Protein 3N9T (pdb70)

Solvent-accessible surface area: 15841 Å² total; per-residue (Å²): 160,148,78,97,92,54,111,99,13,61,107,30,18,80,73,49,94,119,23,136,83,101,146,97,61,106,78,42,30,52,88,15,85,124,93,46,79,100,58,66,149,80,140,56,69,146,143,87,128,112,77,32,77,133,35,90,81,47,0,30,151,73,35,68,74,181,138,41,81,0,83,99,17,17,33,25,0,101,17,72,18,16,106,80,16,40,77,93,64,184,57,121,64,96,10,10,67,8,2,32,72,33,107,46,62,64,141,66,34,43,96,26,40,86,6,66,69,0,12,90,52,125,30,84,90,5,0,0,8,2,67,0,14,12,51,122,41,139,54,6,83,35,0,21,0,12,3,2,2,3,6,77,82,14,72,0,4,39,82,13,118,133,16,63,149,2,0,1,5,2,72,2,107,6,57,119,89,0,32,2,1,0,61,4,10,28,4,47,34,15,75,13,60,70,100,7,10,0,7,112,42,3,117,94,55,146,75,64,14,86,15,0,3,2,0,3,0,10,0,68,11,128,51,51,64,98,8,18,1,0,1,0,16,36,104,18,110,52,20,152,54,6,3,9,99,0,32,47,61,61,0,62,12,109,17,77,107,32,82,34,107,24,176,81,0,33,78,44,104,10,75,161,100,21,66,1,0,94,28,71,0,19,3,36,84,170

Radius of gyration: 22.76 Å; Cα contacts (8 Å, |Δi|>4): 534; chains: 1; bounding box: 63×41×63 Å

B-factor: mean 23.44, std 10.47, range [8.25, 86.88]

CATH classification: 2.60.130.10

Structure (mmCIF, N/CA/C/O backbone):
data_3N9T
#
_entry.id   3N9T
#
_cell.length_a   107.362
_cell.length_b   38.933
_cell.length_c   82.476
_cell.angle_alpha   90.00
_cell.angle_beta   118.35
_cell.angle_gamma   90.00
#
_symmetry.space_group_name_H-M   'C 1 2 1'
#
loop_
_entity.id
_entity.type
_entity.pdbx_description
1 polymer PnpC
2 non-polymer '1-HEPTADECANOYL-2-TRIDECANOYL-3-GLYCEROL-PHOSPHONYL CHOLINE'
3 non-polymer 'CITRATE ANION'
4 non-polymer 'FE (III) ION'
5 water water
#
loop_
_atom_site.group_PDB
_atom_site.id
_atom_site.type_symbol
_atom_site.label_atom_id
_atom_site.label_alt_id
_atom_site.label_comp_id
_atom_site.label_asym_id
_atom_site.label_entity_id
_atom_site.label_seq_id
_atom_site.pdbx_PDB_ins_code
_atom_site.Cartn_x
_atom_site.Cartn_y
_atom_site.Cartn_z
_atom_site.occupancy
_atom_site.B_iso_or_equiv
_atom_site.auth_seq_id
_atom_site.auth_comp_id
_atom_site.auth_asym_id
_atom_site.auth_atom_id
_atom_site.pdbx_PDB_model_num
ATOM 1 N N . TYR A 1 5 ? -36.587 36.295 45.362 1.00 46.72 5 TYR A N 1
ATOM 2 C CA . TYR A 1 5 ? -37.133 37.137 44.275 1.00 46.24 5 TYR A CA 1
ATOM 3 C C . TYR A 1 5 ? -37.340 38.554 44.681 1.00 45.56 5 TYR A C 1
ATOM 4 O O . TYR A 1 5 ? -38.366 38.873 45.349 1.00 46.56 5 TYR A O 1
ATOM 13 N N . LYS A 1 6 ? -36.399 39.414 44.318 1.00 43.44 6 LYS A N 1
ATOM 14 C CA . LYS A 1 6 ? -35.050 39.072 43.898 1.00 40.29 6 LYS A CA 1
ATOM 15 C C . LYS A 1 6 ? -34.229 38.881 45.217 1.00 37.27 6 LYS A C 1
ATOM 16 O O . LYS A 1 6 ? -33.132 38.340 45.207 1.00 36.24 6 LYS A O 1
ATOM 22 N N . ALA A 1 7 ? -34.811 39.289 46.352 1.00 34.61 7 ALA A N 1
ATOM 23 C CA . ALA A 1 7 ? -34.199 39.105 47.667 1.00 31.35 7 ALA A CA 1
ATOM 24 C C . ALA A 1 7 ? -34.101 37.630 48.040 1.00 30.60 7 ALA A C 1
ATOM 25 O O . ALA A 1 7 ? -33.125 37.210 48.695 1.00 28.07 7 ALA A O 1
ATOM 27 N N . VAL A 1 8 ? -35.137 36.863 47.666 1.00 27.82 8 VAL A N 1
ATOM 28 C CA . VAL A 1 8 ? -35.193 35.491 48.060 1.00 26.21 8 VAL A CA 1
ATOM 29 C C . VAL A 1 8 ? -34.021 34.815 47.348 1.00 24.08 8 VAL A C 1
ATOM 30 O O . VAL A 1 8 ? -33.229 34.106 47.990 1.00 24.25 8 VAL A O 1
ATOM 34 N N . GLU A 1 9 ? -33.908 35.030 46.033 1.00 22.46 9 GLU A N 1
ATOM 35 C CA . GLU A 1 9 ? -32.870 34.344 45.218 1.00 21.19 9 GLU A CA 1
ATOM 36 C C . GLU A 1 9 ? -31.479 34.778 45.632 1.00 21.24 9 GLU A C 1
ATOM 37 O O . GLU A 1 9 ? -30.573 33.942 45.783 1.00 21.76 9 GLU A O 1
ATOM 43 N N . ALA A 1 10 ? -31.316 36.073 45.915 1.00 20.18 10 ALA A N 1
ATOM 44 C CA . ALA A 1 10 ? -30.035 36.575 46.369 1.00 21.16 10 ALA A CA 1
ATOM 45 C C . ALA A 1 10 ? -29.682 35.958 47.708 1.00 21.39 10 ALA A C 1
ATOM 46 O O . ALA A 1 10 ? -28.514 35.768 47.999 1.00 20.93 10 ALA A O 1
ATOM 48 N N . LEU A 1 11 ? -30.678 35.653 48.540 1.00 20.18 11 LEU A N 1
ATOM 49 C CA . LEU A 1 11 ? -30.355 35.173 49.887 1.00 20.76 11 LEU A CA 1
ATOM 50 C C . LEU A 1 11 ? -29.864 33.735 49.789 1.00 17.92 11 LEU A C 1
ATOM 51 O O . LEU A 1 11 ? -28.987 33.299 50.500 1.00 17.04 11 LEU A O 1
ATOM 56 N N . ILE A 1 12 ? -30.418 32.990 48.856 1.00 17.21 12 ILE A N 1
ATOM 57 C CA . ILE A 1 12 ? -29.989 31.589 48.684 1.00 15.45 12 ILE A CA 1
ATOM 58 C C . ILE A 1 12 ? -28.501 31.583 48.208 1.00 15.64 12 ILE A C 1
ATOM 59 O O . ILE A 1 12 ? -27.650 30.816 48.679 1.00 14.26 12 ILE A O 1
ATOM 64 N N . SER A 1 13 ? -28.182 32.426 47.230 1.00 16.34 13 SER A N 1
ATOM 65 C CA . SER A 1 13 ? -26.777 32.475 46.745 1.00 16.03 13 SER A CA 1
ATOM 66 C C . SER A 1 13 ? -25.779 32.961 47.782 1.00 16.27 13 SER A C 1
ATOM 67 O O . SER A 1 13 ? -24.656 32.425 47.878 1.00 14.67 13 SER A O 1
ATOM 70 N N . ASP A 1 14 ? -26.159 33.969 48.576 1.00 17.40 14 ASP A N 1
ATOM 71 C CA . ASP A 1 14 ? -25.294 34.404 49.684 1.00 18.30 14 ASP A CA 1
ATOM 72 C C . ASP A 1 14 ? -25.007 33.286 50.661 1.00 18.29 14 ASP A C 1
ATOM 73 O O . ASP A 1 14 ? -23.849 33.083 51.064 1.00 16.49 14 ASP A O 1
ATOM 78 N N . GLN A 1 15 ? -26.063 32.565 51.097 1.00 17.61 15 GLN A N 1
ATOM 79 C CA . GLN A 1 15 ? -25.865 31.456 52.037 1.00 16.20 15 GLN A CA 1
ATOM 80 C C . GLN A 1 15 ? -24.916 30.381 51.410 1.00 16.46 15 GLN A C 1
ATOM 81 O O . GLN A 1 15 ? -24.049 29.821 52.082 1.00 14.27 15 GLN A O 1
ATOM 87 N N . ALA A 1 16 ? -25.104 30.085 50.126 1.00 15.37 16 ALA A N 1
ATOM 88 C CA . ALA A 1 16 ? -24.294 29.050 49.486 1.00 15.67 16 ALA A CA 1
ATOM 89 C C . ALA A 1 16 ? -22.818 29.490 49.458 1.00 16.33 16 ALA A C 1
ATOM 90 O O . ALA A 1 16 ? -21.928 28.750 49.828 1.00 15.97 16 ALA A O 1
ATOM 92 N N . VAL A 1 17 ? -22.560 30.713 49.029 1.00 15.85 17 VAL A N 1
ATOM 93 C CA . VAL A 1 17 ? -21.194 31.245 49.076 1.00 17.89 17 VAL A CA 1
ATOM 94 C C . VAL A 1 17 ? -20.641 31.308 50.490 1.00 17.28 17 VAL A C 1
ATOM 95 O O . VAL A 1 17 ? -19.490 30.880 50.773 1.00 18.40 17 VAL A O 1
ATOM 99 N N . ASP A 1 18 ? -21.428 31.848 51.412 1.00 17.80 18 ASP A N 1
ATOM 100 C CA . ASP A 1 18 ? -20.981 32.009 52.808 1.00 16.49 18 ASP A CA 1
ATOM 101 C C . ASP A 1 18 ? -20.723 30.681 53.482 1.00 16.12 18 ASP A C 1
ATOM 102 O O . ASP A 1 18 ? -19.895 30.599 54.407 1.00 16.36 18 ASP A O 1
ATOM 107 N N . SER A 1 19 ? -21.408 29.626 53.036 1.00 14.81 19 SER A N 1
ATOM 108 C CA . SER A 1 19 ? -21.180 28.313 53.663 1.00 16.24 19 SER A CA 1
ATOM 109 C C . SER A 1 19 ? -19.697 27.871 53.706 1.00 15.73 19 SER A C 1
ATOM 110 O O . SER A 1 19 ? -19.318 26.999 54.495 1.00 16.20 19 SER A O 1
ATOM 113 N N . PHE A 1 20 ? -18.875 28.422 52.811 1.00 16.58 20 PHE A N 1
ATOM 114 C CA . PHE A 1 20 ? -17.461 28.032 52.697 1.00 16.68 20 PHE A CA 1
ATOM 115 C C . PHE A 1 20 ? -16.496 28.865 53.549 1.00 18.17 20 PHE A C 1
ATOM 116 O O . PHE A 1 20 ? -15.319 28.538 53.573 1.00 16.16 20 PHE A O 1
ATOM 124 N N . GLU A 1 21 ? -17.018 29.905 54.228 1.00 19.97 21 GLU A N 1
ATOM 125 C CA . GLU A 1 21 ? -16.231 30.796 55.120 1.00 23.67 21 GLU A CA 1
ATOM 126 C C . GLU A 1 21 ? -15.333 30.122 56.125 1.00 24.21 21 GLU A C 1
ATOM 127 O O . GLU A 1 21 ? -14.291 30.636 56.477 1.00 24.75 21 GLU A O 1
ATOM 133 N N . THR A 1 22 ? -15.805 28.994 56.588 1.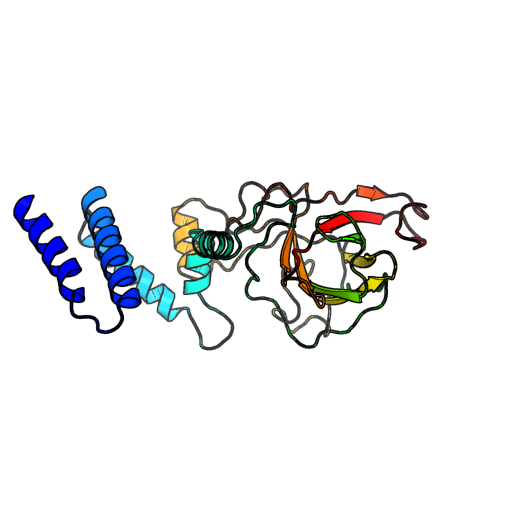00 23.71 22 THR A N 1
ATOM 134 C CA . THR A 1 22 ? -15.192 28.146 57.547 1.00 25.99 22 THR A CA 1
ATOM 135 C C . THR A 1 22 ? -14.040 27.234 57.021 1.00 25.04 22 THR A C 1
ATOM 136 O O . THR A 1 22 ? -13.426 26.548 57.861 1.00 24.06 22 THR A O 1
ATOM 140 N N . SER A 1 23 ? -13.790 27.135 55.693 1.00 21.55 23 SER A N 1
ATOM 141 C CA . SER A 1 23 ? -12.762 26.189 55.172 1.00 20.78 23 SER A CA 1
ATOM 142 C C . SER A 1 23 ? -11.409 26.557 55.794 1.00 19.61 23 SER A C 1
ATOM 143 O O . SER A 1 23 ? -11.043 27.722 55.798 1.00 20.76 23 SER A O 1
ATOM 146 N N . PRO A 1 24 ? -10.739 25.583 56.393 1.00 20.34 24 PRO A N 1
ATOM 147 C CA . PRO A 1 24 ? -9.397 25.754 56.996 1.00 21.47 24 PRO A CA 1
ATOM 148 C C . PRO A 1 24 ? -8.393 26.254 55.916 1.00 20.98 24 PRO A C 1
ATOM 149 O O . PRO A 1 24 ? -7.601 27.167 56.175 1.00 21.17 24 PRO A O 1
ATOM 153 N N . ASN A 1 25 ? -8.487 25.716 54.690 1.00 19.82 25 ASN A N 1
ATOM 154 C CA . ASN A 1 25 ? -7.561 26.106 53.585 1.00 18.66 25 ASN A CA 1
ATOM 155 C C . ASN A 1 25 ? -8.127 27.291 52.803 1.00 18.81 25 ASN A C 1
ATOM 156 O O . ASN A 1 25 ? -9.141 27.135 52.093 1.00 20.23 25 ASN A O 1
ATOM 161 N N . PRO A 1 26 ? -7.488 28.466 52.900 1.00 17.92 26 PRO A N 1
ATOM 162 C CA . PRO A 1 26 ? -8.073 29.676 52.304 1.00 16.64 26 PRO A CA 1
ATOM 163 C C . PRO A 1 26 ? -8.058 29.670 50.791 1.00 15.89 26 PRO A C 1
ATOM 164 O O . PRO A 1 26 ? -8.842 30.371 50.206 1.00 16.40 26 PRO A O 1
ATOM 168 N N . ARG A 1 27 ? -7.174 28.900 50.173 1.00 15.83 27 ARG A N 1
ATOM 169 C CA . ARG A 1 27 ? -7.211 28.722 48.725 1.00 15.79 27 ARG A CA 1
ATOM 170 C C . ARG A 1 27 ? -8.482 27.955 48.282 1.00 15.33 27 ARG A C 1
ATOM 171 O O . ARG A 1 27 ? -9.138 28.320 47.349 1.00 15.15 27 ARG A O 1
ATOM 179 N N . PHE A 1 28 ? -8.791 26.882 48.992 1.00 16.46 28 PHE A N 1
ATOM 180 C CA . PHE A 1 28 ? -10.004 26.126 48.740 1.00 16.73 28 PHE A CA 1
ATOM 181 C C . PHE A 1 28 ? -11.235 27.001 48.966 1.00 16.22 28 PHE A C 1
ATOM 182 O O . PHE A 1 28 ? -12.180 27.009 48.160 1.00 15.62 28 PHE A O 1
ATOM 190 N N . LYS A 1 29 ? -11.248 27.730 50.082 1.00 15.12 29 LYS A N 1
ATOM 191 C CA . LYS A 1 29 ? -12.271 28.768 50.270 1.00 16.55 29 LYS A CA 1
ATOM 192 C C . LYS A 1 29 ? -12.411 29.705 49.068 1.00 14.79 29 LYS A C 1
ATOM 193 O O . LYS A 1 29 ? -13.523 29.929 48.546 1.00 13.50 29 LYS A O 1
ATOM 199 N N . GLN A 1 30 ? -11.304 30.361 48.701 1.00 14.39 30 GLN A N 1
ATOM 200 C CA . GLN A 1 30 ? -11.264 31.221 47.509 1.00 13.18 30 GLN A CA 1
ATOM 201 C C . GLN A 1 30 ? -11.884 30.544 46.272 1.00 11.76 30 GLN A C 1
ATOM 202 O O . GLN A 1 30 ? -12.734 31.119 45.581 1.00 12.28 30 GLN A O 1
ATOM 208 N N . ILE A 1 31 ? -11.416 29.336 45.971 1.00 12.66 31 ILE A N 1
ATOM 209 C CA . ILE A 1 31 ? -11.890 28.679 44.747 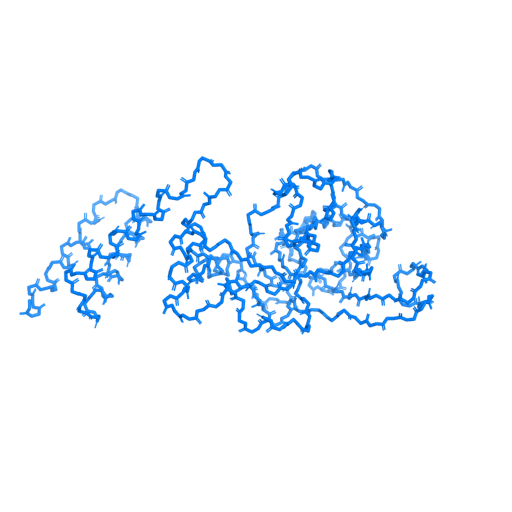1.00 12.41 31 ILE A CA 1
ATOM 210 C C . ILE A 1 31 ? -13.410 28.391 44.845 1.00 13.93 31 ILE A C 1
ATOM 211 O O . ILE A 1 31 ? -14.163 28.676 43.912 1.00 13.76 31 ILE A O 1
ATOM 216 N N . MET A 1 32 ? -13.847 27.804 45.968 1.00 12.55 32 MET A N 1
ATOM 217 C CA . MET A 1 32 ? -15.266 27.415 46.075 1.00 12.76 32 MET A CA 1
ATOM 218 C C . MET A 1 32 ? -16.194 28.647 46.121 1.00 13.24 32 MET A C 1
ATOM 219 O O . MET A 1 32 ? -17.277 28.618 45.555 1.00 12.36 32 MET A O 1
ATOM 224 N N . GLN A 1 33 ? -15.799 29.728 46.794 1.00 12.37 33 GLN A N 1
ATOM 225 C CA . GLN A 1 33 ? -16.664 30.913 46.763 1.00 12.65 33 GLN A CA 1
ATOM 226 C C . GLN A 1 33 ? -16.801 31.511 45.388 1.00 13.25 33 GLN A C 1
ATOM 227 O O . GLN A 1 33 ? -17.897 31.946 44.986 1.00 14.56 33 GLN A O 1
ATOM 233 N N . SER A 1 34 ? -15.700 31.563 44.651 1.00 12.24 34 SER A N 1
ATOM 234 C CA . SER A 1 34 ? -15.746 31.988 43.279 1.00 11.93 34 SER A CA 1
ATOM 235 C C . SER A 1 34 ? -16.579 31.067 42.393 1.00 11.25 34 SER A C 1
ATOM 236 O O . SER A 1 34 ? -17.416 31.519 41.583 1.00 9.80 34 SER A O 1
ATOM 239 N N . LEU A 1 35 ? -16.387 29.760 42.566 1.00 11.41 35 LEU A N 1
ATOM 240 C CA . LEU A 1 35 ? -17.090 28.841 41.680 1.00 12.00 35 LEU A CA 1
ATOM 241 C C . LEU A 1 35 ? -18.633 28.945 41.952 1.00 13.06 35 LEU A C 1
ATOM 242 O O . LEU A 1 35 ? -19.471 28.977 41.018 1.00 11.93 35 LEU A O 1
ATOM 247 N N . VAL A 1 36 ? -18.993 28.990 43.243 1.00 11.97 36 VAL A N 1
ATOM 248 C CA . VAL A 1 36 ? -20.418 29.076 43.597 1.00 13.44 36 VAL A CA 1
ATOM 249 C C . VAL A 1 36 ? -21.082 30.380 43.077 1.00 12.27 36 VAL A C 1
ATOM 250 O O . VAL A 1 36 ? -22.190 30.355 42.536 1.00 13.43 36 VAL A O 1
ATOM 254 N N . ARG A 1 37 ? -20.404 31.514 43.257 1.00 12.64 37 ARG A N 1
ATOM 255 C CA . ARG A 1 37 ? -20.924 32.790 42.799 1.00 11.75 37 ARG A CA 1
ATOM 256 C C . ARG A 1 37 ? -21.111 32.711 41.264 1.00 11.66 37 ARG A C 1
ATOM 257 O O . ARG A 1 37 ? -22.150 33.099 40.749 1.00 10.77 37 ARG A O 1
ATOM 265 N N . HIS A 1 38 ? -20.127 32.162 40.536 1.00 11.62 38 HIS A N 1
ATOM 266 C CA . HIS A 1 38 ? -20.224 32.110 39.047 1.00 10.78 38 HIS A CA 1
ATOM 267 C C . HIS A 1 38 ? -21.333 31.163 38.623 1.00 11.18 38 HIS A C 1
ATOM 268 O O . HIS A 1 38 ? -22.099 31.460 37.678 1.00 11.27 38 HIS A O 1
ATOM 275 N N . LEU A 1 39 ? -21.433 30.055 39.324 1.00 10.16 39 LEU A N 1
ATOM 276 C CA . LEU A 1 39 ? -22.438 29.063 38.986 1.00 11.61 39 LEU A CA 1
ATOM 277 C C . LEU A 1 39 ? -23.850 29.645 39.182 1.00 11.66 39 LEU A C 1
ATOM 278 O O . LEU A 1 39 ? -24.727 29.517 38.309 1.00 11.38 39 LEU A O 1
ATOM 283 N N . HIS A 1 40 ? -24.052 30.306 40.332 1.00 11.39 40 HIS A N 1
ATOM 284 C CA . HIS A 1 40 ? -25.324 30.917 40.645 1.00 12.31 40 HIS A CA 1
ATOM 285 C C . HIS A 1 40 ? -25.611 32.126 39.731 1.00 12.35 40 HIS A C 1
ATOM 286 O O . HIS A 1 40 ? -26.749 32.290 39.340 1.00 11.42 40 HIS A O 1
ATOM 293 N N . ASP A 1 41 ? -24.589 32.914 39.374 1.00 13.53 41 ASP A N 1
ATOM 294 C CA . ASP A 1 41 ? -24.810 34.010 38.416 1.00 15.51 41 ASP A CA 1
ATOM 295 C C . ASP A 1 41 ? -25.215 33.483 37.026 1.00 14.20 41 ASP A C 1
ATOM 296 O O . ASP A 1 41 ? -26.042 34.065 36.334 1.00 12.66 41 ASP A O 1
ATOM 301 N N . PHE A 1 42 ? -24.582 32.412 36.598 1.00 12.43 42 PHE A N 1
ATOM 302 C CA . PHE A 1 42 ? -25.018 31.743 35.383 1.00 11.91 42 PHE A CA 1
ATOM 303 C C . PHE A 1 42 ? -26.501 31.295 35.411 1.00 12.34 42 PHE A C 1
ATOM 304 O O . PHE A 1 42 ? -27.314 31.584 34.469 1.00 12.07 42 PHE A O 1
ATOM 312 N N . VAL A 1 43 ? -26.851 30.550 36.442 1.00 11.23 43 VAL A N 1
ATOM 313 C CA . VAL A 1 43 ? -28.232 30.044 36.562 1.00 12.97 43 VAL A CA 1
ATOM 314 C C . VAL A 1 43 ? -29.239 31.246 36.575 1.00 12.15 43 VAL A C 1
ATOM 315 O O . VAL A 1 43 ? -30.274 31.212 35.935 1.00 11.69 43 VAL A O 1
ATOM 319 N N . SER A 1 44 ? -28.908 32.278 37.311 1.00 13.60 44 SER A N 1
ATOM 320 C CA . SER A 1 44 ? -29.745 33.490 37.400 1.00 15.99 44 SER A CA 1
ATOM 321 C C . SER A 1 44 ? -29.837 34.238 36.073 1.00 17.28 44 SER A C 1
ATOM 322 O O . SER A 1 44 ? -30.921 34.707 35.720 1.00 16.50 44 SER A O 1
ATOM 325 N N . GLU A 1 45 ? -28.678 34.420 35.400 1.00 16.37 45 GLU A N 1
ATOM 326 C CA . GLU A 1 45 ? -28.609 35.109 34.105 1.00 16.42 45 GLU A CA 1
ATOM 327 C C . GLU A 1 45 ? -29.558 34.504 33.084 1.00 16.93 45 GLU A C 1
ATOM 328 O O . GLU A 1 45 ? -30.329 35.209 32.411 1.00 17.67 45 GLU A O 1
ATOM 334 N N . VAL A 1 46 ? -29.473 33.197 32.919 1.00 16.10 46 VAL A N 1
ATOM 335 C CA . VAL A 1 46 ? -30.254 32.538 31.895 1.00 15.98 46 VAL A CA 1
ATOM 336 C C . VAL A 1 46 ? -31.674 32.110 32.377 1.00 15.93 46 VAL A C 1
ATOM 337 O O . VAL A 1 46 ? -32.494 31.670 31.552 1.00 14.46 46 VAL A O 1
ATOM 341 N N . GLU A 1 47 ? -31.893 32.156 33.702 1.00 14.96 47 GLU A N 1
ATOM 342 C CA . GLU A 1 47 ? -33.161 31.717 34.343 1.00 14.44 47 GLU A CA 1
ATOM 343 C C . GLU A 1 47 ? -33.418 30.288 33.990 1.00 14.74 47 GLU A C 1
ATOM 344 O O . GLU A 1 47 ? -34.424 29.934 33.376 1.00 13.16 47 GLU A O 1
ATOM 350 N N . LEU A 1 48 ? -32.427 29.446 34.304 1.00 13.44 48 LEU A N 1
ATOM 351 C CA . LEU A 1 48 ? -32.481 28.030 33.994 1.00 13.37 48 LEU A CA 1
ATOM 352 C C . LEU A 1 48 ? -33.802 27.381 34.464 1.00 14.70 48 LEU A C 1
ATOM 353 O O . LEU A 1 48 ? -34.233 27.600 35.623 1.00 15.95 48 LEU A O 1
ATOM 358 N N . THR A 1 49 ? -34.458 26.600 33.585 1.00 14.87 49 THR A N 1
ATOM 359 C CA . THR A 1 49 ? -35.663 25.918 33.983 1.00 14.27 49 THR A CA 1
ATOM 360 C C . THR A 1 49 ? -35.329 24.637 34.735 1.00 14.25 49 THR A C 1
ATOM 361 O O . THR A 1 49 ? -34.197 24.135 34.699 1.00 12.82 49 THR A O 1
ATOM 365 N N . GLU A 1 50 ? -36.323 24.063 35.398 1.00 14.47 50 GLU A N 1
ATOM 366 C CA . GLU A 1 50 ? -36.105 22.799 36.089 1.00 16.42 50 GLU A CA 1
ATOM 367 C C . GLU A 1 50 ? -35.766 21.699 35.079 1.00 15.45 50 GLU A C 1
ATOM 368 O O . GLU A 1 50 ? -34.933 20.847 35.338 1.00 14.44 50 GLU A O 1
ATOM 374 N N . GLN A 1 51 ? -36.386 21.739 33.906 1.00 15.33 51 GLN A N 1
ATOM 375 C CA . GLN A 1 51 ? -36.131 20.670 32.887 1.00 16.47 51 GLN A CA 1
ATOM 376 C C . GLN A 1 51 ? -34.700 20.818 32.345 1.00 15.23 51 GLN A C 1
ATOM 377 O O . GLN A 1 51 ? -33.997 19.818 32.057 1.00 13.62 51 GLN A O 1
ATOM 383 N N . GLU A 1 52 ? -34.267 22.063 32.117 1.00 13.57 52 GLU A N 1
ATOM 384 C CA . GLU A 1 52 ? -32.868 22.291 31.717 1.00 13.06 52 GLU A CA 1
ATOM 385 C C . GLU A 1 52 ? -31.851 21.828 32.797 1.00 13.50 52 GLU A C 1
ATOM 386 O O . GLU A 1 52 ? -30.762 21.320 32.475 1.00 14.85 52 GLU A O 1
ATOM 392 N N . TRP A 1 53 ? -32.181 22.092 34.068 1.00 14.57 53 TRP A N 1
ATOM 393 C CA . TRP A 1 53 ? -31.364 21.642 35.189 1.00 14.10 53 TRP A CA 1
ATOM 394 C C . TRP A 1 53 ? -31.265 20.106 35.147 1.00 14.66 53 TRP A C 1
ATOM 395 O O . TRP A 1 53 ? -30.138 19.555 35.247 1.00 14.99 53 TRP A O 1
ATOM 406 N N . PHE A 1 54 ? -32.386 19.427 34.934 1.00 15.13 54 PHE A N 1
ATOM 407 C CA . PHE A 1 54 ? -32.381 17.961 34.871 1.00 18.12 54 PHE A CA 1
ATOM 408 C C . PHE A 1 54 ? -31.474 17.538 33.716 1.00 16.36 54 PHE A C 1
ATOM 409 O O . PHE A 1 54 ? -30.759 16.565 33.838 1.00 16.12 54 PHE A O 1
ATOM 417 N N . GLU A 1 55 ? -31.548 18.240 32.579 1.00 16.23 55 GLU A N 1
ATOM 418 C CA . GLU A 1 55 ? -30.631 17.928 31.438 1.00 16.73 55 GLU A CA 1
ATOM 419 C C . GLU A 1 55 ? -29.145 18.055 31.841 1.00 16.06 55 GLU A C 1
ATOM 420 O O . GLU A 1 55 ? -28.372 17.151 31.623 1.00 17.69 55 GLU A O 1
ATOM 426 N N . GLY A 1 56 ? -28.778 19.167 32.503 1.00 15.63 56 GLY A N 1
ATOM 427 C CA . GLY A 1 56 ? -27.408 19.371 33.005 1.00 13.95 56 GLY A CA 1
ATOM 428 C C . GLY A 1 56 ? -27.032 18.243 33.919 1.00 14.37 56 GLY A C 1
ATOM 429 O O . GLY A 1 56 ? -25.929 17.723 33.835 1.00 14.32 56 GLY A O 1
ATOM 430 N N . ILE A 1 57 ? -27.946 17.854 34.820 1.00 15.17 57 ILE A N 1
ATOM 431 C CA . ILE A 1 57 ? -27.673 16.709 35.727 1.00 15.21 57 ILE A CA 1
ATOM 432 C C . ILE A 1 57 ? -27.461 15.403 34.919 1.00 14.98 57 ILE A C 1
ATOM 433 O O . ILE A 1 57 ? -26.490 14.682 35.140 1.00 15.90 57 ILE A O 1
ATOM 438 N N . ARG A 1 58 ? -28.354 15.110 33.983 1.00 15.38 58 ARG A N 1
ATOM 439 C CA . ARG A 1 58 ? -28.205 13.838 33.190 1.00 16.54 58 ARG A CA 1
ATOM 440 C C . ARG A 1 58 ? -26.860 13.899 32.398 1.00 15.92 58 ARG A C 1
ATOM 441 O O . ARG A 1 58 ? -26.103 12.913 32.321 1.00 16.95 58 ARG A O 1
ATOM 449 N N . PHE A 1 59 ? -26.590 15.052 31.765 1.00 15.77 59 PHE A N 1
ATOM 450 C CA . PHE A 1 59 ? -25.347 15.222 31.017 1.00 14.70 59 PHE A CA 1
ATOM 451 C C . PHE A 1 59 ? -24.058 15.025 31.826 1.00 14.58 59 PHE A C 1
ATOM 452 O O . PHE A 1 59 ? -23.131 14.332 31.373 1.00 16.45 59 PHE A O 1
ATOM 460 N N . LEU A 1 60 ? -23.954 15.684 32.984 1.00 15.34 60 LEU A N 1
ATOM 461 C CA . LEU A 1 60 ? -22.784 15.540 33.866 1.00 14.99 60 LEU A CA 1
ATOM 462 C C . LEU A 1 60 ? -22.618 14.128 34.311 1.00 15.53 60 LEU A C 1
ATOM 463 O O . LEU A 1 60 ? -21.489 13.642 34.490 1.00 15.97 60 LEU A O 1
ATOM 468 N N . THR A 1 61 ? -23.756 13.490 34.587 1.00 16.89 61 THR A N 1
ATOM 469 C CA . THR A 1 61 ? -23.712 12.148 35.128 1.00 18.63 61 THR A CA 1
ATOM 470 C C . THR A 1 61 ? -23.107 11.235 34.026 1.00 18.74 61 THR A C 1
ATOM 471 O O . THR A 1 61 ? -22.148 10.470 34.268 1.00 20.28 61 THR A O 1
ATOM 475 N N . ALA A 1 62 ? -23.704 11.317 32.845 1.00 19.73 62 ALA A N 1
ATOM 476 C CA . ALA A 1 62 ? -23.307 10.558 31.672 1.00 18.21 62 ALA A CA 1
ATOM 477 C C . ALA A 1 62 ? -21.858 10.859 31.350 1.00 18.75 62 ALA A C 1
ATOM 478 O O . ALA A 1 62 ? -21.145 9.954 31.069 1.00 20.35 62 ALA A O 1
ATOM 480 N N . THR A 1 63 ? -21.382 12.097 31.502 1.00 17.56 63 THR A N 1
ATOM 481 C CA . THR A 1 63 ? -19.977 12.410 31.238 1.00 18.09 63 THR A CA 1
ATOM 482 C C . THR A 1 63 ? -19.049 11.676 32.227 1.00 19.40 63 THR A C 1
ATOM 483 O O . THR A 1 63 ? -18.067 11.027 31.831 1.00 19.35 63 THR A O 1
ATOM 487 N N . GLY A 1 64 ? -19.379 11.753 33.504 1.00 19.68 64 GLY A N 1
ATOM 488 C CA . GLY A 1 64 ? -18.596 11.001 34.493 1.00 22.05 64 GLY A CA 1
ATOM 489 C C . GLY A 1 64 ? -18.630 9.494 34.216 1.00 23.51 64 GLY A C 1
ATOM 490 O O . GLY A 1 64 ? -17.582 8.824 34.300 1.00 23.71 64 GLY A O 1
ATOM 491 N N . GLN A 1 65 ? -19.804 8.972 33.846 1.00 23.93 65 GLN A N 1
ATOM 492 C CA . GLN A 1 65 ? -19.955 7.530 33.607 1.00 26.43 65 GLN A CA 1
ATOM 493 C C . GLN A 1 65 ? -19.195 7.032 32.389 1.00 27.70 65 GLN A C 1
ATOM 494 O O . GLN A 1 65 ? -18.870 5.836 32.340 1.00 26.67 65 GLN A O 1
ATOM 500 N N . LYS A 1 66 ? -18.937 7.935 31.422 1.00 27.81 66 LYS A N 1
ATOM 501 C CA . LYS A 1 66 ? -18.150 7.634 30.191 1.00 28.22 66 LYS A CA 1
ATOM 502 C C . LYS A 1 66 ? -16.651 7.546 30.459 1.00 29.46 66 LYS A C 1
ATOM 503 O O . LYS A 1 66 ? -15.856 7.114 29.588 1.00 29.81 66 LYS A O 1
ATOM 509 N N . CYS A 1 67 ? -16.237 7.998 31.633 1.00 29.36 67 CYS A N 1
ATOM 510 C CA . CYS A 1 67 ? -14.843 7.911 31.992 1.00 29.90 67 CYS A CA 1
ATOM 511 C C . CYS A 1 67 ? -14.585 6.457 32.459 1.00 32.67 67 CYS A C 1
ATOM 512 O O . CYS A 1 67 ? -15.292 5.952 33.316 1.00 30.98 67 CYS A O 1
ATOM 515 N N . ASP A 1 68 ? -13.627 5.775 31.840 1.00 35.75 68 ASP A N 1
ATOM 516 C CA . ASP A 1 68 ? -13.366 4.372 32.191 1.00 39.36 68 ASP A CA 1
ATOM 517 C C . ASP A 1 68 ? -12.080 4.369 33.017 1.00 41.11 68 ASP A C 1
ATOM 518 O O . ASP A 1 68 ? -11.475 5.419 33.229 1.00 41.69 68 ASP A O 1
ATOM 523 N N . GLY A 1 69 ? -11.616 3.234 33.517 1.00 43.04 69 GLY A N 1
ATOM 524 C CA . GLY A 1 69 ? -10.339 3.376 34.269 1.00 44.85 69 GLY A CA 1
ATOM 525 C C . GLY A 1 69 ? -9.162 3.832 33.377 1.00 44.89 69 GLY A C 1
ATOM 526 O O . GLY A 1 69 ? -8.088 4.209 33.876 1.00 44.85 69 GLY A O 1
ATOM 527 N N . LYS A 1 70 ? -9.371 3.820 32.051 1.00 44.12 70 LYS A N 1
ATOM 528 C CA . LYS A 1 70 ? -8.275 3.427 31.171 1.00 43.30 70 LYS A CA 1
ATOM 529 C C . LYS A 1 70 ? -7.842 4.370 30.048 1.00 42.13 70 LYS A C 1
ATOM 530 O O . LYS A 1 70 ? -6.762 4.958 30.100 1.00 42.42 70 LYS A O 1
ATOM 536 N N . VAL A 1 71 ? -8.682 4.497 29.034 1.00 40.49 71 VAL A N 1
ATOM 537 C CA . VAL A 1 71 ? -8.299 5.104 27.771 1.00 38.54 71 VAL A CA 1
ATOM 538 C C . VAL A 1 71 ? -9.187 6.311 27.438 1.00 36.66 71 VAL A C 1
ATOM 539 O O . VAL A 1 71 ? -8.965 6.981 26.438 1.00 36.20 71 VAL A O 1
ATOM 543 N N . ARG A 1 72 ? -10.195 6.568 28.273 1.00 33.42 72 ARG A N 1
ATOM 544 C CA . ARG A 1 72 ? -11.195 7.585 27.946 1.00 30.63 72 ARG A CA 1
ATOM 545 C C . ARG A 1 72 ? -11.488 8.480 29.158 1.00 28.03 72 ARG A C 1
ATOM 546 O O . ARG A 1 72 ? -11.977 8.013 30.212 1.00 25.45 72 ARG A O 1
ATOM 554 N N . GLN A 1 73 ? -11.223 9.769 28.987 1.00 24.25 73 GLN A N 1
ATOM 555 C CA . GLN A 1 73 ? -11.543 10.693 30.049 1.00 22.47 73 GLN A CA 1
ATOM 556 C C . GLN A 1 73 ? -12.489 11.732 29.436 1.00 20.32 73 GLN A C 1
ATOM 557 O O . GLN A 1 73 ? -12.043 12.708 28.829 1.00 18.81 73 GLN A O 1
ATOM 563 N N . GLU A 1 74 ? -13.790 11.523 29.605 1.00 17.95 74 GLU A N 1
ATOM 564 C CA . GLU A 1 74 ? -14.783 12.375 28.943 1.00 17.70 74 GLU A CA 1
ATOM 565 C C . GLU A 1 74 ? -14.809 13.752 29.627 1.00 16.82 74 GLU A C 1
ATOM 566 O O . GLU A 1 74 ? -15.148 14.759 28.990 1.00 15.27 74 GLU A O 1
ATOM 572 N N . PHE A 1 75 ? -14.530 13.797 30.936 1.00 16.33 75 PHE A N 1
ATOM 573 C CA . PHE A 1 75 ? -14.480 15.137 31.599 1.00 16.80 75 PHE A CA 1
ATOM 574 C C . PHE A 1 75 ? -13.355 16.014 31.032 1.00 14.64 75 PHE A C 1
ATOM 575 O O . PHE A 1 75 ? -13.532 17.228 30.886 1.00 13.59 75 PHE A O 1
ATOM 583 N N . ILE A 1 76 ? -12.182 15.413 30.778 1.00 14.13 76 ILE A N 1
ATOM 584 C CA . ILE A 1 76 ? -11.081 16.149 30.156 1.00 13.16 76 ILE A CA 1
ATOM 585 C C . ILE A 1 76 ? -11.511 16.587 28.757 1.00 14.34 76 ILE A C 1
ATOM 586 O O . ILE A 1 76 ? -11.321 17.737 28.364 1.00 13.02 76 ILE A O 1
ATOM 591 N N . LEU A 1 77 ? -12.115 15.675 28.007 1.00 14.02 77 LEU A N 1
ATOM 592 C CA . LEU A 1 77 ? -12.605 16.044 26.684 1.00 16.20 77 LEU A CA 1
ATOM 593 C C . LEU A 1 77 ? -13.612 17.174 26.753 1.00 14.72 77 LEU A C 1
ATOM 594 O O . LEU A 1 77 ? -13.613 18.035 25.886 1.00 15.97 77 LEU A O 1
ATOM 599 N N . LEU A 1 78 ? -14.489 17.178 27.769 1.00 13.62 78 LEU A N 1
ATOM 600 C CA . LEU A 1 78 ? -15.435 18.312 27.955 1.00 10.61 78 LEU A CA 1
ATOM 601 C C . LEU A 1 78 ? -14.707 19.602 28.277 1.00 10.79 78 LEU A C 1
ATOM 602 O O . LEU A 1 78 ? -15.012 20.663 27.668 1.00 10.91 78 LEU A O 1
ATOM 607 N N . SER A 1 79 ? -13.745 19.515 29.214 1.00 10.35 79 SER A N 1
ATOM 608 C CA . SER A 1 79 ? -12.832 20.673 29.525 1.00 11.45 79 SER A CA 1
ATOM 609 C C . SER A 1 79 ? -12.159 21.183 28.256 1.00 12.88 79 SER A C 1
ATOM 610 O O . SER A 1 79 ? -12.135 22.411 27.995 1.00 12.75 79 SER A O 1
ATOM 613 N N . ASP A 1 80 ? -11.712 20.244 27.404 1.00 12.68 80 ASP A N 1
ATOM 614 C CA . ASP A 1 80 ? -10.989 20.656 26.167 1.00 13.37 80 ASP A CA 1
ATOM 615 C C . ASP A 1 80 ? -11.921 21.383 25.218 1.00 12.02 80 ASP A C 1
ATOM 616 O O . ASP A 1 80 ? -11.574 22.442 24.741 1.00 12.42 80 ASP A O 1
ATOM 621 N N . THR A 1 81 ? -13.101 20.783 24.940 1.00 12.36 81 THR A N 1
ATOM 622 C CA . THR A 1 81 ? -14.066 21.317 23.974 1.00 12.73 81 THR A CA 1
ATOM 623 C C . THR A 1 81 ? -14.797 22.576 24.452 1.00 12.75 81 THR A C 1
ATOM 624 O O . THR A 1 81 ? -15.388 23.289 23.646 1.00 12.86 81 THR A O 1
ATOM 628 N N . LEU A 1 82 ? -14.712 22.876 25.732 1.00 12.86 82 LEU A N 1
ATOM 629 C CA . LEU A 1 82 ? -15.286 24.127 26.237 1.00 12.60 82 LEU A CA 1
ATOM 630 C C . LEU A 1 82 ? -14.193 25.153 26.447 1.00 11.96 82 LEU A C 1
ATOM 631 O O . LEU A 1 82 ? -14.458 26.272 26.942 1.00 12.98 82 LEU A O 1
ATOM 636 N N . GLY A 1 83 ? -12.964 24.796 26.064 1.00 12.67 83 GLY A N 1
ATOM 637 C CA . GLY A 1 83 ? -11.818 25.763 26.063 1.00 12.05 83 GLY A CA 1
ATOM 638 C C . GLY A 1 83 ? -11.152 25.981 27.425 1.00 12.09 83 GLY A C 1
ATOM 639 O O . GLY A 1 83 ? -10.235 26.820 27.578 1.00 11.48 83 GLY A O 1
ATOM 640 N N . VAL A 1 84 ? -11.592 25.205 28.399 1.00 11.81 84 VAL A N 1
ATOM 641 C CA . VAL A 1 84 ? -11.065 25.346 29.738 1.00 12.88 84 VAL A CA 1
ATOM 642 C C . VAL A 1 84 ? -9.609 24.831 29.806 1.00 11.23 84 VAL A C 1
ATOM 643 O O . VAL A 1 84 ? -8.779 25.466 30.421 1.00 13.20 84 VAL A O 1
ATOM 647 N N . SER A 1 85 ? -9.290 23.764 29.105 1.00 11.44 85 SER A N 1
ATOM 648 C CA . SER A 1 85 ? -7.941 23.209 29.227 1.00 12.63 85 SER A CA 1
ATOM 649 C C . SER A 1 85 ? -6.926 24.204 28.661 1.00 12.19 85 SER A C 1
ATOM 650 O O . SER A 1 85 ? -5.872 24.398 29.241 1.00 11.00 85 SER A O 1
ATOM 653 N N . MET A 1 86 ? -7.226 24.786 27.501 1.00 12.35 86 MET A N 1
ATOM 654 C CA . MET A 1 86 ? -6.296 25.773 26.886 1.00 12.68 86 MET A CA 1
ATOM 655 C C . MET A 1 86 ? -6.177 27.063 27.711 1.00 13.32 86 MET A C 1
ATOM 656 O O . MET A 1 86 ? -5.073 27.655 27.831 1.00 12.41 86 MET A O 1
ATOM 661 N N . LEU A 1 87 ? -7.312 27.488 28.304 1.00 13.26 87 LEU A N 1
ATOM 662 C CA . LEU A 1 87 ? -7.297 28.653 29.211 1.00 13.11 87 LEU A CA 1
ATOM 663 C C . LEU A 1 87 ? -6.373 28.386 30.390 1.00 13.95 87 LEU A C 1
ATOM 664 O O . LEU A 1 87 ? -5.509 29.231 30.722 1.00 14.39 87 LEU A O 1
ATOM 669 N N . VAL A 1 88 ? -6.509 27.200 31.003 1.00 13.41 88 VAL A N 1
ATOM 670 C CA . VAL A 1 88 ? -5.686 26.836 32.163 1.00 13.74 88 VAL A CA 1
ATOM 671 C C . VAL A 1 88 ? -4.178 26.807 31.768 1.00 15.00 88 VAL A C 1
ATOM 672 O O . VAL A 1 88 ? -3.282 27.311 32.501 1.00 13.17 88 VAL A O 1
ATOM 676 N N . ASP A 1 89 ? -3.905 26.227 30.598 1.00 13.72 89 ASP A N 1
ATOM 677 C CA . ASP A 1 89 ? -2.514 26.115 30.161 1.00 14.44 89 ASP A CA 1
ATOM 678 C C . ASP A 1 89 ? -1.938 27.550 29.987 1.00 13.29 89 ASP A C 1
ATOM 679 O O . ASP A 1 89 ? -0.811 27.836 30.395 1.00 13.87 89 ASP A O 1
ATOM 684 N N . ALA A 1 90 ? -2.723 28.468 29.407 1.00 12.11 90 ALA A N 1
ATOM 685 C CA . ALA A 1 90 ? -2.179 29.844 29.177 1.00 13.38 90 ALA A CA 1
ATOM 686 C C . ALA A 1 90 ? -1.901 30.545 30.485 1.00 14.91 90 ALA A C 1
ATOM 687 O O . ALA A 1 90 ? -0.827 31.161 30.677 1.00 16.57 90 ALA A O 1
ATOM 689 N N . ILE A 1 91 ? -2.847 30.410 31.420 1.00 14.62 91 ILE A N 1
ATOM 690 C CA . ILE A 1 91 ? -2.737 31.095 32.729 1.00 14.54 91 ILE A CA 1
ATOM 691 C C . ILE A 1 91 ? -1.495 30.681 33.475 1.00 15.38 91 ILE A C 1
ATOM 692 O O . ILE A 1 91 ? -0.883 31.492 34.146 1.00 15.60 91 ILE A O 1
ATOM 697 N N . ASN A 1 92 ? -1.152 29.420 33.361 1.00 13.86 92 ASN A N 1
ATOM 698 C CA . ASN A 1 92 ? -0.006 28.896 34.011 1.00 16.43 92 ASN A CA 1
ATOM 699 C C . ASN A 1 92 ? 1.313 28.967 33.195 1.00 17.87 92 ASN A C 1
ATOM 700 O O . ASN A 1 92 ? 2.340 28.410 33.619 1.00 19.13 92 ASN A O 1
ATOM 705 N N . HIS A 1 93 ? 1.280 29.585 32.027 1.00 18.01 93 HIS A N 1
ATOM 706 C CA . HIS A 1 93 ? 2.511 29.681 31.202 1.00 20.59 93 HIS A CA 1
ATOM 707 C C . HIS A 1 93 ? 2.571 31.060 30.587 1.00 21.44 93 HIS A C 1
ATOM 708 O O . HIS A 1 93 ? 2.629 31.237 29.352 1.00 22.25 93 HIS A O 1
ATOM 715 N N . ARG A 1 94 ? 2.451 32.071 31.438 1.00 22.43 94 ARG A N 1
ATOM 716 C CA . ARG A 1 94 ? 2.362 33.421 30.897 1.00 24.39 94 ARG A CA 1
ATOM 717 C C . ARG A 1 94 ? 3.778 33.855 30.536 1.00 26.75 94 ARG A C 1
ATOM 718 O O . ARG A 1 94 ? 4.702 33.470 31.253 1.00 26.78 94 ARG A O 1
ATOM 726 N N . GLN A 1 95 ? 3.929 34.568 29.405 1.00 29.52 95 GLN A N 1
ATOM 727 C CA . GLN A 1 95 ? 5.261 34.928 28.842 1.00 32.79 95 GLN A CA 1
ATOM 728 C C . GLN A 1 95 ? 5.240 36.353 28.278 1.00 34.51 95 GLN A C 1
ATOM 729 O O . GLN A 1 95 ? 4.250 36.761 27.660 1.00 35.20 95 GLN A O 1
ATOM 735 N N . SER A 1 96 ? 6.318 37.112 28.499 1.00 35.92 96 SER A N 1
ATOM 736 C CA . SER A 1 96 ? 6.416 38.498 27.985 1.00 37.52 96 SER A CA 1
ATOM 737 C C . SER A 1 96 ? 7.458 38.591 26.872 1.00 37.05 96 SER A C 1
ATOM 738 O O . SER A 1 96 ? 7.596 39.637 26.221 1.00 38.09 96 SER A O 1
ATOM 741 N N . THR A 1 97 ? 8.157 37.474 26.650 1.00 35.91 97 THR A N 1
ATOM 742 C CA . THR A 1 97 ? 9.305 37.411 25.746 1.00 33.48 97 THR A CA 1
ATOM 743 C C . THR A 1 97 ? 8.876 36.886 24.378 1.00 32.11 97 THR A C 1
ATOM 744 O O . THR A 1 97 ? 7.689 36.707 24.108 1.00 31.73 97 THR A O 1
ATOM 748 N N . ASN A 1 98 ? 9.832 36.630 23.505 1.00 29.54 98 ASN A N 1
ATOM 749 C CA . ASN A 1 98 ? 9.492 36.036 22.234 1.00 29.09 98 ASN A CA 1
ATOM 750 C C . ASN A 1 98 ? 9.598 34.496 22.365 1.00 27.64 98 ASN A C 1
ATOM 751 O O . ASN A 1 98 ? 9.891 33.827 21.363 1.00 27.79 98 ASN A O 1
ATOM 756 N N . ALA A 1 99 ? 9.413 33.953 23.582 1.00 24.25 99 ALA A N 1
ATOM 757 C CA . ALA A 1 99 ? 9.515 32.488 23.777 1.00 22.07 99 ALA A CA 1
ATOM 758 C C . ALA A 1 99 ? 8.367 31.802 23.016 1.00 20.39 99 ALA A C 1
ATOM 759 O O . ALA A 1 99 ? 7.273 32.390 22.802 1.00 18.11 99 ALA A O 1
ATOM 761 N N . THR A 1 100 ? 8.611 30.581 22.524 1.00 16.37 100 THR A N 1
ATOM 762 C CA . THR A 1 100 ? 7.524 29.916 21.822 1.00 15.44 100 THR A CA 1
ATOM 763 C C . THR A 1 100 ? 6.301 29.736 22.721 1.00 15.65 100 THR A C 1
ATOM 764 O O . THR A 1 100 ? 6.457 29.354 23.853 1.00 15.63 100 THR A O 1
ATOM 768 N N . GLU A 1 101 ? 5.106 30.020 22.198 1.00 15.52 101 GLU A N 1
ATOM 769 C CA . GLU A 1 101 ? 3.844 29.814 22.924 1.00 17.70 101 GLU A CA 1
ATOM 770 C C . GLU A 1 101 ? 3.584 28.344 23.259 1.00 17.57 101 GLU A C 1
ATOM 771 O O . GLU A 1 101 ? 4.049 27.409 22.556 1.00 17.75 101 GLU A O 1
ATOM 777 N N . THR A 1 102 ? 2.895 28.125 24.362 1.00 17.94 102 THR A N 1
ATOM 778 C CA . THR A 1 102 ? 2.642 26.773 24.810 1.00 17.83 102 THR A CA 1
ATOM 779 C C . THR A 1 102 ? 1.234 26.268 24.388 1.00 18.12 102 THR A C 1
ATOM 780 O O . THR A 1 102 ? 0.387 27.027 23.924 1.00 18.04 102 THR A O 1
ATOM 784 N N . THR A 1 103 ? 0.996 24.974 24.552 1.00 17.66 103 THR A N 1
ATOM 785 C CA . THR A 1 103 ? -0.351 24.399 24.446 1.00 18.19 103 THR A CA 1
ATOM 786 C C . THR A 1 103 ? -0.458 23.271 25.476 1.00 17.87 103 THR A C 1
ATOM 787 O O . THR A 1 103 ? 0.543 22.916 26.152 1.00 17.04 103 THR A O 1
ATOM 791 N N . VAL A 1 104 ? -1.659 22.709 25.629 1.00 19.38 104 VAL A N 1
ATOM 792 C CA . VAL A 1 104 ? -1.772 21.441 26.353 1.00 20.99 104 VAL A CA 1
ATOM 793 C C . VAL A 1 104 ? -0.919 20.328 25.745 1.00 22.52 104 VAL A C 1
ATOM 794 O O . VAL A 1 104 ? -0.572 20.343 24.559 1.00 20.98 104 VAL A O 1
ATOM 798 N N . PHE A 1 105 ? -0.594 19.345 26.568 1.00 25.78 105 PHE A N 1
ATOM 799 C CA . PHE A 1 105 ? -0.046 18.080 26.092 1.00 30.09 105 PHE A CA 1
ATOM 800 C C . PHE A 1 105 ? -0.944 17.283 25.149 1.00 31.96 105 PHE A C 1
ATOM 801 O O . PHE A 1 105 ? -0.485 16.662 24.156 1.00 32.53 105 PHE A O 1
ATOM 809 N N . GLY A 1 106 ? -2.241 17.293 25.454 1.00 33.38 106 GLY A N 1
ATOM 810 C CA . GLY A 1 106 ? -3.139 16.259 24.916 1.00 35.53 106 GLY A CA 1
ATOM 811 C C . GLY A 1 106 ? -3.001 14.949 25.722 1.00 36.82 106 GLY A C 1
ATOM 812 O O . GLY A 1 106 ? -2.229 14.857 26.704 1.00 36.73 106 GLY A O 1
ATOM 813 N N . PRO A 1 107 ? -3.767 13.918 25.337 1.00 38.42 107 PRO A N 1
ATOM 814 C CA . PRO A 1 107 ? -3.714 12.701 26.141 1.00 39.39 107 PRO A CA 1
ATOM 815 C C . PRO A 1 107 ? -2.704 11.685 25.581 1.00 40.39 107 PRO A C 1
ATOM 816 O O . PRO A 1 107 ? -2.556 10.590 26.160 1.00 40.22 107 PRO A O 1
ATOM 820 N N . PHE A 1 108 ? -1.993 12.057 24.505 1.00 38.89 108 PHE A N 1
ATOM 821 C CA . PHE A 1 108 ? -1.314 11.070 23.702 1.00 38.18 108 PHE A CA 1
ATOM 822 C C . PHE A 1 108 ? 0.220 10.882 23.822 1.00 37.68 108 PHE A C 1
ATOM 823 O O . PHE A 1 108 ? 0.813 10.099 23.051 1.00 37.31 108 PHE A O 1
ATOM 831 N N . PHE A 1 109 ? 0.849 11.567 24.763 1.00 36.84 109 PHE A N 1
ATOM 832 C CA . PHE A 1 109 ? 2.284 11.393 24.926 1.00 37.38 109 PHE A CA 1
ATOM 833 C C . PHE A 1 109 ? 2.595 9.993 25.492 1.00 36.85 109 PHE A C 1
ATOM 834 O O . PHE A 1 109 ? 1.896 9.508 26.397 1.00 36.27 109 PHE A O 1
ATOM 842 N N . ILE A 1 110 ? 3.630 9.334 24.965 1.00 35.50 110 ILE A N 1
ATOM 843 C CA . ILE A 1 110 ? 4.081 8.077 25.565 1.00 34.39 110 ILE A CA 1
ATOM 844 C C . ILE A 1 110 ? 5.563 8.184 25.933 1.00 35.01 110 ILE A C 1
ATOM 845 O O . ILE A 1 110 ? 6.372 8.623 25.102 1.00 32.68 110 ILE A O 1
ATOM 850 N N . GLU A 1 111 ? 5.881 7.835 27.184 1.00 34.23 111 GLU A N 1
ATOM 851 C CA . GLU A 1 111 ? 7.258 7.531 27.636 1.00 35.35 111 GLU A CA 1
ATOM 852 C C . GLU A 1 111 ? 8.047 6.421 26.931 1.00 34.30 111 GLU A C 1
ATOM 853 O O . GLU A 1 111 ? 7.501 5.405 26.418 1.00 34.04 111 GLU A O 1
ATOM 859 N N . GLY A 1 112 ? 9.365 6.613 26.980 1.00 34.15 112 GLY A N 1
ATOM 860 C CA . GLY A 1 112 ? 10.321 5.609 26.535 1.00 32.25 112 GLY A CA 1
ATOM 861 C C . GLY A 1 112 ? 10.382 5.368 25.046 1.00 30.50 112 GLY A C 1
ATOM 862 O O . GLY A 1 112 ? 10.655 4.235 24.621 1.00 31.12 112 GLY A O 1
ATOM 863 N N . MET A 1 113 ? 10.162 6.417 24.243 1.00 27.83 113 MET A N 1
ATOM 864 C CA . MET A 1 113 ? 10.277 6.267 22.788 1.00 26.39 113 MET A CA 1
ATOM 865 C C . MET A 1 113 ? 11.752 6.348 22.352 1.00 24.46 113 MET A C 1
ATOM 866 O O . MET A 1 113 ? 12.573 6.875 23.104 1.00 23.74 113 MET A O 1
ATOM 871 N N . PRO A 1 114 ? 12.069 5.857 21.152 1.00 23.17 114 PRO A N 1
ATOM 872 C CA . PRO A 1 114 ? 13.488 5.804 20.700 1.00 22.18 114 PRO A CA 1
ATOM 873 C C . PRO A 1 114 ? 14.178 7.172 20.609 1.00 21.60 114 PRO A C 1
ATOM 874 O O . PRO A 1 114 ? 13.549 8.183 20.159 1.00 18.52 114 PRO A O 1
ATOM 878 N N . ASP A 1 115 ? 15.435 7.222 21.070 1.00 19.46 115 ASP A N 1
ATOM 879 C CA . ASP A 1 115 ? 16.293 8.417 20.856 1.00 20.23 115 ASP A CA 1
ATOM 880 C C . ASP A 1 115 ? 16.699 8.382 19.363 1.00 19.78 115 ASP A C 1
ATOM 881 O O . ASP A 1 115 ? 17.303 7.418 18.934 1.00 19.05 115 ASP A O 1
ATOM 886 N N . ARG A 1 116 ? 16.309 9.368 18.566 1.00 17.07 116 ARG A N 1
ATOM 887 C CA . ARG A 1 116 ? 16.578 9.278 17.132 1.00 16.17 116 ARG A CA 1
ATOM 888 C C . ARG A 1 116 ? 17.660 10.231 16.713 1.00 16.89 116 ARG A C 1
ATOM 889 O O . ARG A 1 116 ? 17.775 11.331 17.300 1.00 16.20 116 ARG A O 1
ATOM 897 N N . GLY A 1 117 ? 18.442 9.835 15.691 1.00 16.72 117 GLY A N 1
ATOM 898 C CA . GLY A 1 117 ? 19.535 10.660 15.150 1.00 15.69 117 GLY A CA 1
ATOM 899 C C . GLY A 1 117 ? 19.056 11.873 14.339 1.00 16.49 117 GLY A C 1
ATOM 900 O O . GLY A 1 117 ? 17.877 11.973 13.949 1.00 14.94 117 GLY A O 1
ATOM 901 N N . TYR A 1 118 ? 19.972 12.778 14.060 1.00 14.69 118 TYR A N 1
ATOM 902 C CA . TYR A 1 118 ? 19.628 13.988 13.257 1.00 17.28 118 TYR A CA 1
ATOM 903 C C . TYR A 1 118 ? 19.082 13.599 11.880 1.00 17.69 118 TYR A C 1
ATOM 904 O O . TYR A 1 118 ? 19.748 12.903 11.140 1.00 15.21 118 TYR A O 1
ATOM 913 N N . GLY A 1 119 ? 17.853 14.004 11.560 1.00 17.31 119 GLY A N 1
ATOM 914 C CA . GLY A 1 119 ? 17.278 13.602 10.271 1.00 17.73 119 GLY A CA 1
ATOM 915 C C . GLY A 1 119 ? 16.748 12.180 10.184 1.00 19.96 119 GLY A C 1
ATOM 916 O O . GLY A 1 119 ? 16.267 11.759 9.116 1.00 20.24 119 GLY A O 1
ATOM 917 N N . GLU A 1 120 ? 16.746 11.449 11.304 1.00 18.52 120 GLU A N 1
ATOM 918 C CA . GLU A 1 120 ? 16.200 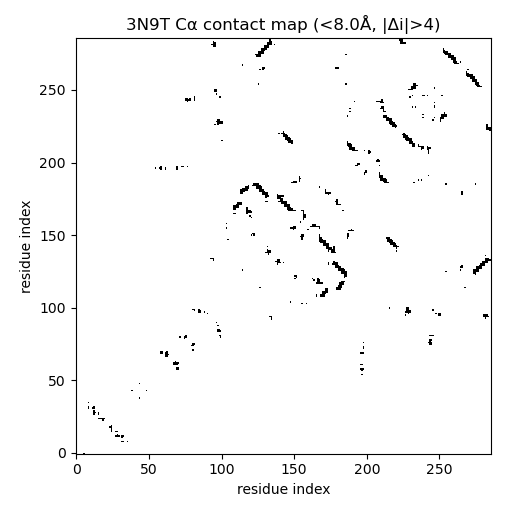10.117 11.298 1.00 19.66 120 GLU A CA 1
ATOM 919 C C . GLU A 1 120 ? 14.703 10.114 10.944 1.00 18.83 120 GLU A C 1
ATOM 920 O O . GLU A 1 120 ? 13.944 10.953 11.389 1.00 18.36 120 GLU A O 1
ATOM 926 N N . ASN A 1 121 ? 14.273 9.144 10.156 1.00 19.83 121 ASN A N 1
ATOM 927 C CA . ASN A 1 121 ? 12.852 8.993 9.846 1.00 20.89 121 ASN A CA 1
ATOM 928 C C . ASN A 1 121 ? 12.046 8.307 10.966 1.00 21.49 121 ASN A C 1
ATOM 929 O O . ASN A 1 121 ? 12.441 7.247 11.436 1.00 20.32 121 ASN A O 1
ATOM 934 N N . MET A 1 122 ? 10.940 8.908 11.433 1.00 20.51 122 MET A N 1
ATOM 935 C CA . MET A 1 122 ? 10.098 8.204 12.420 1.00 19.71 122 MET A CA 1
ATOM 936 C C . MET A 1 122 ? 8.805 7.593 11.835 1.00 21.23 122 MET A C 1
ATOM 937 O O . MET A 1 122 ? 8.003 7.008 12.594 1.00 20.95 122 MET A O 1
ATOM 942 N N . ALA A 1 123 ? 8.588 7.793 10.536 1.00 20.75 123 ALA A N 1
ATOM 943 C CA . ALA A 1 123 ? 7.349 7.349 9.894 1.00 25.08 123 ALA A CA 1
ATOM 944 C C . ALA A 1 123 ? 7.587 5.920 9.418 1.00 27.01 123 ALA A C 1
ATOM 945 O O . ALA A 1 123 ? 8.255 5.695 8.441 1.00 28.21 123 ALA A O 1
ATOM 947 N N . LEU A 1 124 ? 7.036 4.977 10.143 1.00 30.93 124 LEU A N 1
ATOM 948 C CA . LEU A 1 124 ? 7.167 3.599 9.734 1.00 34.63 124 LEU A CA 1
ATOM 949 C C . LEU A 1 124 ? 5.985 3.214 8.850 1.00 37.06 124 LEU A C 1
ATOM 950 O O . LEU A 1 124 ? 6.022 2.165 8.225 1.00 39.94 124 LEU A O 1
ATOM 955 N N . THR A 1 125 ? 4.961 4.069 8.762 1.00 38.68 125 THR A N 1
ATOM 956 C CA . THR A 1 125 ? 3.774 3.806 7.920 1.00 39.98 125 THR A CA 1
ATOM 957 C C . THR A 1 125 ? 3.709 4.710 6.666 1.00 39.82 125 THR A C 1
ATOM 958 O O . THR A 1 125 ? 4.578 5.548 6.451 1.00 40.34 125 THR A O 1
ATOM 962 N N . ASP A 1 126 ? 2.687 4.500 5.841 1.00 39.73 126 ASP A N 1
ATOM 963 C CA . ASP A 1 126 ? 2.398 5.283 4.608 1.00 39.28 126 ASP A CA 1
ATOM 964 C C . ASP A 1 126 ? 2.110 6.747 4.887 1.00 35.93 126 ASP A C 1
ATOM 965 O O . ASP A 1 126 ? 1.358 7.045 5.817 1.00 35.99 126 ASP A O 1
ATOM 970 N N . GLY A 1 127 ? 2.573 7.650 4.029 1.00 32.60 127 GLY A N 1
ATOM 971 C CA . GLY A 1 127 ? 2.103 9.038 4.169 1.00 29.97 127 GLY A CA 1
ATOM 972 C C . GLY A 1 127 ? 2.905 9.842 3.185 1.00 26.97 127 GLY A C 1
ATOM 973 O O . GLY A 1 127 ? 3.702 9.288 2.480 1.00 26.56 127 GLY A O 1
ATOM 974 N N . VAL A 1 128 ? 2.690 11.147 3.146 1.00 24.80 128 VAL A N 1
ATOM 975 C CA . VAL A 1 128 ? 3.453 12.020 2.282 1.00 22.88 128 VAL A CA 1
ATOM 976 C C . VAL A 1 128 ? 4.763 12.432 3.055 1.00 22.84 128 VAL A C 1
ATOM 977 O O . VAL A 1 128 ? 4.688 13.059 4.121 1.00 20.94 128 VAL A O 1
ATOM 981 N N . PRO A 1 129 ? 5.947 12.093 2.510 1.00 22.94 129 PRO A N 1
ATOM 982 C CA . PRO A 1 129 ? 7.237 12.331 3.244 1.00 22.11 129 PRO A CA 1
ATOM 983 C C . PRO A 1 129 ? 7.436 13.819 3.546 1.00 20.85 129 PRO A C 1
ATOM 984 O O . PRO A 1 129 ? 7.068 14.672 2.710 1.00 20.58 129 PRO A O 1
ATOM 988 N N . ALA A 1 130 ? 7.961 14.151 4.736 1.00 19.02 130 ALA A N 1
ATOM 989 C CA . ALA A 1 130 ? 8.194 15.561 5.045 1.00 16.86 130 ALA A CA 1
ATOM 990 C C . ALA A 1 130 ? 9.490 15.656 5.840 1.00 13.95 130 ALA A C 1
ATOM 991 O O . ALA A 1 130 ? 9.807 14.780 6.604 1.00 14.29 130 ALA A O 1
ATOM 993 N N . LEU A 1 131 ? 10.187 16.752 5.679 1.00 14.79 131 LEU A N 1
ATOM 994 C CA . LEU A 1 131 ? 11.333 17.033 6.588 1.00 14.75 131 LEU A CA 1
ATOM 995 C C . LEU A 1 131 ? 10.873 18.167 7.491 1.00 14.99 131 LEU A C 1
ATOM 996 O O . LEU A 1 131 ? 10.497 19.247 6.959 1.00 14.96 131 LEU A O 1
ATOM 1001 N N . VAL A 1 132 ? 10.845 17.951 8.823 1.00 12.56 132 VAL A N 1
ATOM 1002 C CA . VAL A 1 132 ? 10.544 19.047 9.763 1.00 12.14 132 VAL A CA 1
ATOM 1003 C C . VAL A 1 132 ? 11.882 19.393 10.397 1.00 12.04 132 VAL A C 1
ATOM 1004 O O . VAL A 1 132 ? 12.536 18.537 10.978 1.00 13.91 132 VAL A O 1
ATOM 1008 N N . TYR A 1 133 ? 12.353 20.610 10.234 1.00 12.38 133 TYR A N 1
ATOM 1009 C CA . TYR A 1 133 ? 13.680 20.949 10.725 1.00 13.17 133 TYR A CA 1
ATOM 1010 C C . TYR A 1 133 ? 13.710 22.392 11.245 1.00 14.97 133 TYR A C 1
ATOM 1011 O O . TYR A 1 133 ? 12.758 23.172 11.041 1.00 14.64 133 TYR A O 1
ATOM 1020 N N . GLY A 1 134 ? 14.802 22.762 11.927 1.00 14.20 134 GLY A N 1
ATOM 1021 C CA . GLY A 1 134 ? 14.865 24.126 12.477 1.00 15.45 134 GLY A CA 1
ATOM 1022 C C . GLY A 1 134 ? 15.908 24.188 13.587 1.00 14.12 134 GLY A C 1
ATOM 1023 O O . GLY A 1 134 ? 16.916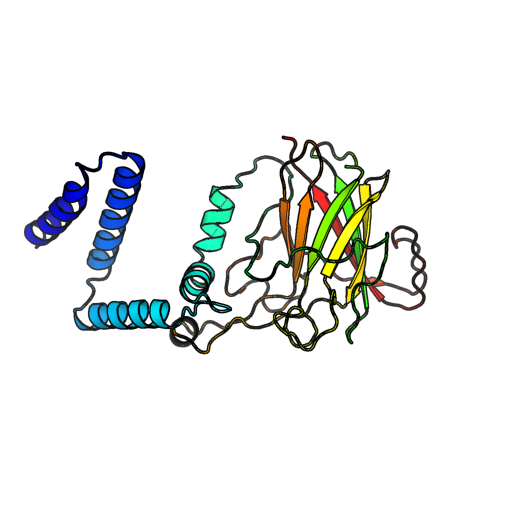 23.489 13.536 1.00 14.85 134 GLY A O 1
ATOM 1024 N N . ARG A 1 135 ? 15.692 25.080 14.535 1.00 14.47 135 ARG A N 1
ATOM 1025 C CA . ARG A 1 135 ? 16.649 25.302 15.611 1.00 14.94 135 ARG A CA 1
ATOM 1026 C C . ARG A 1 135 ? 15.925 25.432 16.913 1.00 14.64 135 ARG A C 1
ATOM 1027 O O . ARG A 1 135 ? 14.719 25.656 16.940 1.00 15.63 135 ARG A O 1
ATOM 1035 N N . VAL A 1 136 ? 16.652 25.199 18.001 1.00 15.77 136 VAL A N 1
ATOM 1036 C CA . VAL A 1 136 ? 16.173 25.574 19.316 1.00 14.96 136 VAL A CA 1
ATOM 1037 C C . VAL A 1 136 ? 17.094 26.702 19.804 1.00 16.71 136 VAL A C 1
ATOM 1038 O O . VAL A 1 136 ? 18.299 26.539 19.836 1.00 15.80 136 VAL A O 1
ATOM 1042 N N . LEU A 1 137 ? 16.501 27.849 20.149 1.00 16.90 137 LEU A N 1
ATOM 1043 C CA . LEU A 1 137 ? 17.278 29.023 20.468 1.00 19.55 137 LEU A CA 1
ATOM 1044 C C . LEU A 1 137 ? 16.857 29.529 21.846 1.00 21.61 137 LEU A C 1
ATOM 1045 O O . LEU A 1 137 ? 15.793 29.090 22.371 1.00 21.92 137 LEU A O 1
ATOM 1050 N N . ASP A 1 138 ? 17.689 30.404 22.438 1.00 21.26 138 ASP A N 1
ATOM 1051 C CA . ASP A 1 138 ? 17.284 31.151 23.615 1.00 22.30 138 ASP A CA 1
ATOM 1052 C C . ASP A 1 138 ? 16.667 32.438 23.144 1.00 23.81 138 ASP A C 1
ATOM 1053 O O . ASP A 1 138 ? 16.623 32.738 21.922 1.00 22.94 138 ASP A O 1
ATOM 1058 N N . VAL A 1 139 ? 16.192 33.214 24.120 1.00 23.69 139 VAL A N 1
ATOM 1059 C CA . VAL A 1 139 ? 15.544 34.482 23.848 1.00 25.26 139 VAL A CA 1
ATOM 1060 C C . VAL A 1 139 ? 16.526 35.507 23.234 1.00 26.07 139 VAL A C 1
ATOM 1061 O O . VAL A 1 139 ? 16.099 36.410 22.534 1.00 24.57 139 VAL A O 1
ATOM 1065 N N . GLN A 1 140 ? 17.833 35.335 23.457 1.00 26.95 140 GLN A N 1
ATOM 1066 C CA . GLN A 1 140 ? 18.823 36.175 22.784 1.00 28.10 140 GLN A CA 1
ATOM 1067 C C . GLN A 1 140 ? 19.171 35.635 21.410 1.00 29.45 140 GLN A C 1
ATOM 1068 O O . GLN A 1 140 ? 19.988 36.215 20.724 1.00 30.05 140 GLN A O 1
ATOM 1074 N N . GLY A 1 141 ? 18.578 34.518 20.993 1.00 29.32 141 GLY A N 1
ATOM 1075 C CA . GLY A 1 141 ? 18.765 34.107 19.603 1.00 27.50 141 GLY A CA 1
ATOM 1076 C C . GLY A 1 141 ? 19.962 33.239 19.406 1.00 25.61 141 GLY A C 1
ATOM 1077 O O . GLY A 1 141 ? 20.322 32.935 18.290 1.00 26.55 141 GLY A O 1
ATOM 1078 N N . ARG A 1 142 ? 20.545 32.773 20.495 1.00 24.43 142 ARG A N 1
ATOM 1079 C CA . ARG A 1 142 ? 21.681 31.873 20.462 1.00 23.00 142 ARG A CA 1
ATOM 1080 C C . ARG A 1 142 ? 21.224 30.401 20.573 1.00 21.94 142 ARG A C 1
ATOM 1081 O O . ARG A 1 142 ? 20.233 30.125 21.220 1.00 19.53 142 ARG A O 1
ATOM 1089 N N . PRO A 1 143 ? 21.999 29.466 20.011 1.00 23.01 143 PRO A N 1
ATOM 1090 C CA . PRO A 1 143 ? 21.570 28.090 19.925 1.00 22.99 143 PRO A CA 1
ATOM 1091 C C . PRO A 1 143 ? 21.577 27.441 21.298 1.00 24.23 143 PRO A C 1
ATOM 1092 O O . PRO A 1 143 ? 22.480 27.687 22.119 1.00 22.68 143 PRO A O 1
ATOM 1096 N N . VAL A 1 144 ? 20.584 26.579 21.540 1.00 24.22 144 VAL A N 1
ATOM 1097 C CA . VAL A 1 144 ? 20.555 25.764 22.745 1.00 22.52 144 VAL A CA 1
ATOM 1098 C C . VAL A 1 144 ? 21.042 24.447 22.268 1.00 23.83 144 VAL A C 1
ATOM 1099 O O . VAL A 1 144 ? 20.458 23.860 21.339 1.00 25.45 144 VAL A O 1
ATOM 1103 N N . VAL A 1 145 ? 22.115 23.974 22.885 1.00 23.35 145 VAL A N 1
ATOM 1104 C CA . VAL A 1 145 ? 22.810 22.799 22.416 1.00 24.08 145 VAL A CA 1
ATOM 1105 C C . VAL A 1 145 ? 22.385 21.592 23.212 1.00 22.91 145 VAL A C 1
ATOM 1106 O O . VAL A 1 145 ? 22.323 21.659 24.421 1.00 23.19 145 VAL A O 1
ATOM 1110 N N . GLY A 1 146 ? 22.058 20.492 22.549 1.00 22.21 146 GLY A N 1
ATOM 1111 C CA . GLY A 1 146 ? 21.680 19.275 23.276 1.00 21.54 146 GLY A CA 1
ATOM 1112 C C . GLY A 1 146 ? 20.262 19.317 23.879 1.00 21.00 146 GLY A C 1
ATOM 1113 O O . GLY A 1 146 ? 19.863 18.432 24.660 1.00 20.21 146 GLY A O 1
ATOM 1114 N N . ALA A 1 147 ? 19.457 20.287 23.469 1.00 17.60 147 ALA A N 1
ATOM 1115 C CA . ALA A 1 147 ? 18.038 20.182 23.810 1.00 17.09 147 ALA A CA 1
ATOM 1116 C C . ALA A 1 147 ? 17.457 18.860 23.319 1.00 17.30 147 ALA A C 1
ATOM 1117 O O . ALA A 1 147 ? 17.849 18.334 22.278 1.00 15.70 147 ALA A O 1
ATOM 1119 N N . VAL A 1 148 ? 16.502 18.319 24.060 1.00 16.92 148 VAL A N 1
ATOM 1120 C CA . VAL A 1 148 ? 15.843 17.105 23.702 1.00 17.55 148 VAL A CA 1
ATOM 1121 C C . VAL A 1 148 ? 14.391 17.465 23.234 1.00 16.80 148 VAL A C 1
ATOM 1122 O O . VAL A 1 148 ? 13.694 18.148 23.955 1.00 15.58 148 VAL A O 1
ATOM 1126 N N . LEU A 1 149 ? 14.004 17.068 22.010 1.00 14.91 149 LEU A N 1
ATOM 1127 C CA . LEU A 1 149 ? 12.686 17.346 21.432 1.00 13.31 149 LEU A CA 1
ATOM 1128 C C . LEU A 1 149 ? 11.971 16.015 21.354 1.00 14.75 149 LEU A C 1
ATOM 1129 O O . LEU A 1 149 ? 12.337 15.177 20.503 1.00 14.44 149 LEU A O 1
ATOM 1134 N N . ASP A 1 150 ? 10.970 15.814 22.227 1.00 15.42 150 ASP A N 1
ATOM 1135 C CA . ASP A 1 150 ? 10.113 14.608 22.148 1.00 16.06 150 ASP A CA 1
ATOM 1136 C C . ASP A 1 150 ? 8.994 14.978 21.237 1.00 15.20 150 ASP A C 1
ATOM 1137 O O . ASP A 1 150 ? 8.294 15.981 21.506 1.00 15.06 150 ASP A O 1
ATOM 1142 N N . VAL A 1 151 ? 8.780 14.188 20.186 1.00 15.69 151 VAL A N 1
ATOM 1143 C CA . VAL A 1 151 ? 7.744 14.565 19.191 1.00 14.81 151 VAL A CA 1
ATOM 1144 C C . VAL A 1 151 ? 6.830 13.392 18.959 1.00 15.54 151 VAL A C 1
ATOM 1145 O O . VAL A 1 151 ? 7.264 12.254 19.039 1.00 12.95 151 VAL A O 1
ATOM 1149 N N . TRP A 1 152 ? 5.567 13.681 18.635 1.00 14.49 152 TRP A N 1
ATOM 1150 C CA . TRP A 1 152 ? 4.608 12.623 18.316 1.00 14.16 152 TRP A CA 1
ATOM 1151 C C . TRP A 1 152 ? 3.482 13.232 17.420 1.00 15.14 152 TRP A C 1
ATOM 1152 O O . TRP A 1 152 ? 3.179 14.457 17.462 1.00 13.75 152 TRP A O 1
ATOM 1163 N N . GLN A 1 153 ? 2.894 12.390 16.588 1.00 16.55 153 GLN A N 1
ATOM 1164 C CA . GLN A 1 153 ? 1.850 12.811 15.663 1.00 18.05 153 GLN A CA 1
ATOM 1165 C C . GLN A 1 153 ? 1.002 11.589 15.287 1.00 20.91 153 GLN A C 1
ATOM 1166 O O . GLN A 1 153 ? 1.443 10.432 15.462 1.00 18.12 153 GLN A O 1
ATOM 1172 N N . THR A 1 154 ? -0.206 11.836 14.768 1.00 22.18 154 THR A N 1
ATOM 1173 C CA . THR A 1 154 ? -1.071 10.721 14.328 1.00 25.13 154 THR A CA 1
ATOM 1174 C C . THR A 1 154 ? -0.574 10.153 13.040 1.00 26.60 154 THR A C 1
ATOM 1175 O O . THR A 1 154 ? 0.174 10.809 12.306 1.00 24.41 154 THR A O 1
ATOM 1179 N N . ALA A 1 155 ? -0.984 8.909 12.757 1.00 29.90 155 ALA A N 1
ATOM 1180 C CA . ALA A 1 155 ? -0.747 8.337 11.430 1.00 34.30 155 ALA A CA 1
ATOM 1181 C C . ALA A 1 155 ? -1.813 8.901 10.459 1.00 37.72 155 ALA A C 1
ATOM 1182 O O . ALA A 1 155 ? -2.677 9.687 10.894 1.00 39.23 155 ALA A O 1
ATOM 1184 N N . ASP A 1 156 ? -1.739 8.523 9.176 1.00 40.93 156 ASP A N 1
ATOM 1185 C CA . ASP A 1 156 ? -2.837 8.744 8.195 1.00 43.98 156 ASP A CA 1
ATOM 1186 C C . ASP A 1 156 ? -4.224 8.353 8.746 1.00 43.83 156 ASP A C 1
ATOM 1187 O O . ASP A 1 156 ? -5.151 9.168 8.669 1.00 45.44 156 ASP A O 1
ATOM 1192 N N . ASN A 1 157 ? -4.362 7.172 9.355 1.00 43.02 157 ASN A N 1
ATOM 1193 C CA . ASN A 1 157 ? -5.620 6.818 10.036 1.00 42.43 157 ASN A CA 1
ATOM 1194 C C . ASN A 1 157 ? -6.094 7.779 11.179 1.00 41.30 157 ASN A C 1
ATOM 1195 O O . ASN A 1 157 ? -7.120 7.544 11.818 1.00 41.18 157 ASN A O 1
ATOM 1200 N N . GLY A 1 158 ? -5.389 8.880 11.433 1.00 39.81 158 GLY A N 1
ATOM 1201 C CA . GLY A 1 158 ? -5.841 9.765 12.517 1.00 37.67 158 GLY A CA 1
ATOM 1202 C C . GLY A 1 158 ? -5.693 9.119 13.880 1.00 37.98 158 GLY A C 1
ATOM 1203 O O . GLY A 1 158 ? -6.321 9.562 14.855 1.00 36.19 158 GLY A O 1
ATOM 1204 N N . MET A 1 159 ? -4.867 8.056 13.979 1.00 37.43 159 MET A N 1
ATOM 1205 C CA . MET A 1 159 ? -4.550 7.489 15.300 1.00 38.10 159 MET A CA 1
ATOM 1206 C C . MET A 1 159 ? -3.072 7.628 15.679 1.00 36.37 159 MET A C 1
ATOM 1207 O O . MET A 1 159 ? -2.219 7.533 14.819 1.00 34.27 159 MET A O 1
ATOM 1212 N N . TYR A 1 160 ? -2.802 7.872 16.961 1.00 35.58 160 TYR A N 1
ATOM 1213 C CA . TYR A 1 160 ? -1.428 7.782 17.497 1.00 36.53 160 TYR A CA 1
ATOM 1214 C C . TYR A 1 160 ? -1.074 6.300 17.752 1.00 36.41 160 TYR A C 1
ATOM 1215 O O . TYR A 1 160 ? -1.947 5.520 18.135 1.00 37.06 160 TYR A O 1
ATOM 1224 N N . SER A 1 161 ? 0.184 5.909 17.523 1.00 36.37 161 SER A N 1
ATOM 1225 C CA . SER A 1 161 ? 0.645 4.578 17.946 1.00 35.13 161 SER A CA 1
ATOM 1226 C C . SER A 1 161 ? 0.678 4.690 19.465 1.00 35.93 161 SER A C 1
ATOM 1227 O O . SER A 1 161 ? 0.692 5.786 19.999 1.00 33.42 161 SER A O 1
ATOM 1230 N N . GLY A 1 162 ? 0.541 3.602 20.212 1.00 37.54 162 GLY A N 1
ATOM 1231 C CA . GLY A 1 162 ? -0.412 2.608 19.964 1.00 40.03 162 GLY A CA 1
ATOM 1232 C C . GLY A 1 162 ? -1.559 3.001 20.897 1.00 41.47 162 GLY A C 1
ATOM 1233 O O . GLY A 1 162 ? -1.992 2.196 21.730 1.00 40.33 162 GLY A O 1
ATOM 1234 N N . GLN A 1 163 ? -1.997 4.274 20.815 1.00 42.28 163 GLN A N 1
ATOM 1235 C CA . GLN A 1 163 ? -3.412 4.582 21.049 1.00 42.37 163 GLN A CA 1
ATOM 1236 C C . GLN A 1 163 ? -4.051 3.525 20.144 1.00 42.33 163 GLN A C 1
ATOM 1237 O O . GLN A 1 163 ? -4.987 2.832 20.544 1.00 42.20 163 GLN A O 1
ATOM 1243 N N . ASP A 1 164 ? -3.495 3.440 18.925 1.00 41.72 164 ASP A N 1
ATOM 1244 C CA . ASP A 1 164 ? -3.731 2.407 17.944 1.00 41.19 164 ASP A CA 1
ATOM 1245 C C . ASP A 1 164 ? -2.670 1.265 18.093 1.00 41.83 164 ASP A C 1
ATOM 1246 O O . ASP A 1 164 ? -1.599 1.282 17.405 1.00 40.06 164 ASP A O 1
ATOM 1251 N N . PRO A 1 165 ? -2.950 0.272 18.987 1.00 41.90 165 PRO A N 1
ATOM 1252 C CA . PRO A 1 165 ? -1.865 -0.698 19.247 1.00 41.84 165 PRO A CA 1
ATOM 1253 C C . PRO A 1 165 ? -1.489 -1.550 18.009 1.00 42.10 165 PRO A C 1
ATOM 1254 O O . PRO A 1 165 ? -0.494 -2.276 18.065 1.00 43.05 165 PRO A O 1
ATOM 1258 N N . ASP A 1 166 ? -2.217 -1.427 16.899 1.00 41.03 166 ASP A N 1
ATOM 1259 C CA . ASP A 1 166 ? -1.794 -2.108 15.657 1.00 41.68 166 ASP A CA 1
ATOM 1260 C C . ASP A 1 166 ? -0.561 -1.486 14.907 1.00 40.44 166 ASP A C 1
ATOM 1261 O O . ASP A 1 166 ? 0.125 -2.180 14.180 1.00 40.70 166 ASP A O 1
ATOM 1266 N N . GLN A 1 167 ? -0.248 -0.196 15.108 1.00 38.73 167 GLN A N 1
ATOM 1267 C CA . GLN A 1 167 ? 0.963 0.402 14.472 1.00 35.56 167 GLN A CA 1
ATOM 1268 C C . GLN A 1 167 ? 2.247 -0.113 15.148 1.00 32.60 167 GLN A C 1
ATOM 1269 O O . GLN A 1 167 ? 2.216 -0.418 16.352 1.00 32.10 167 GLN A O 1
ATOM 1275 N N . PRO A 1 168 ? 3.362 -0.144 14.405 1.00 30.51 168 PRO A N 1
ATOM 1276 C CA . PRO A 1 168 ? 4.696 -0.521 14.947 1.00 30.29 168 PRO A CA 1
ATOM 1277 C C . PRO A 1 168 ? 5.077 0.323 16.170 1.00 30.32 168 PRO A C 1
ATOM 1278 O O . PRO A 1 168 ? 4.737 1.522 16.225 1.00 28.62 168 PRO A O 1
ATOM 1282 N N . PHE A 1 169 ? 5.737 -0.308 17.153 1.00 28.63 169 PHE A N 1
ATOM 1283 C CA . PHE A 1 169 ? 6.356 0.400 18.267 1.00 28.38 169 PHE A CA 1
ATOM 1284 C C . PHE A 1 169 ? 7.179 1.596 17.763 1.00 25.94 169 PHE A C 1
ATOM 1285 O O . PHE A 1 169 ? 7.975 1.474 16.851 1.00 24.94 169 PHE A O 1
ATOM 1293 N N . GLY A 1 170 ? 6.945 2.751 18.384 1.00 26.48 170 GLY A N 1
ATOM 1294 C CA . GLY A 1 170 ? 7.714 3.987 18.086 1.00 25.46 170 GLY A CA 1
ATOM 1295 C C . GLY A 1 170 ? 7.285 4.707 16.821 1.00 25.47 170 GLY A C 1
ATOM 1296 O O . GLY A 1 170 ? 7.823 5.729 16.505 1.00 26.08 170 GLY A O 1
ATOM 1297 N N . ASN A 1 171 ? 6.267 4.211 16.125 1.00 23.81 171 ASN A N 1
ATOM 1298 C CA . ASN A 1 171 ? 5.883 4.850 14.901 1.00 22.76 171 ASN A CA 1
ATOM 1299 C C . ASN A 1 171 ? 5.497 6.306 15.172 1.00 21.05 171 ASN A C 1
ATOM 1300 O O . ASN A 1 171 ? 4.727 6.582 16.069 1.00 20.78 171 ASN A O 1
ATOM 1305 N N . LEU A 1 172 ? 6.033 7.195 14.359 1.00 21.02 172 LEU A N 1
ATOM 1306 C CA . LEU A 1 172 ? 5.692 8.638 14.414 1.00 19.86 172 LEU A CA 1
ATOM 1307 C C . LEU A 1 172 ? 5.840 9.159 15.809 1.00 19.14 172 LEU A C 1
ATOM 1308 O O . LEU A 1 172 ? 5.145 10.105 16.206 1.00 19.00 172 LEU A O 1
ATOM 1313 N N . ARG A 1 173 ? 6.779 8.561 16.563 1.00 17.62 173 ARG A N 1
ATOM 1314 C CA . ARG A 1 173 ? 7.264 9.156 17.825 1.00 17.30 173 ARG A CA 1
ATOM 1315 C C . ARG A 1 173 ? 8.779 9.103 17.846 1.00 17.69 173 ARG A C 1
ATOM 1316 O O . ARG A 1 173 ? 9.407 8.210 17.220 1.00 16.84 173 ARG A O 1
ATOM 1324 N N . GLY A 1 174 ? 9.387 10.090 18.491 1.00 16.37 174 GLY A N 1
ATOM 1325 C CA . GLY A 1 174 ? 10.845 10.032 18.682 1.00 18.02 174 GLY A CA 1
ATOM 1326 C C . GLY A 1 174 ? 11.362 11.089 19.625 1.00 17.52 174 GLY A C 1
ATOM 1327 O O . GLY A 1 174 ? 10.727 12.135 19.791 1.00 17.98 174 GLY A O 1
ATOM 1328 N N . ARG A 1 175 ? 12.580 10.870 20.127 1.00 18.06 175 ARG A N 1
ATOM 1329 C CA . ARG A 1 175 ? 13.267 11.874 20.926 1.00 17.43 175 ARG A CA 1
ATOM 1330 C C . ARG A 1 175 ? 14.478 12.294 20.123 1.00 16.75 175 ARG A C 1
ATOM 1331 O O . ARG A 1 175 ? 15.431 11.527 19.987 1.00 15.71 175 ARG A O 1
ATOM 1339 N N . TYR A 1 176 ? 14.437 13.499 19.593 1.00 16.13 176 TYR A N 1
ATOM 1340 C CA . TYR A 1 176 ? 15.526 14.089 18.792 1.00 16.29 176 TYR A CA 1
ATOM 1341 C C . TYR A 1 176 ? 16.328 15.128 19.604 1.00 16.57 176 TYR A C 1
ATOM 1342 O O . TYR A 1 176 ? 15.908 15.513 20.737 1.00 14.64 176 TYR A O 1
ATOM 1351 N N . ARG A 1 177 ? 17.475 15.576 19.063 1.00 16.33 177 ARG A N 1
ATOM 1352 C CA . ARG A 1 177 ? 18.329 16.501 19.804 1.00 18.52 177 ARG A CA 1
ATOM 1353 C C . ARG A 1 177 ? 18.831 17.629 18.923 1.00 19.54 177 ARG A C 1
ATOM 1354 O O . ARG A 1 177 ? 19.042 17.447 17.684 1.00 20.23 177 ARG A O 1
ATOM 1362 N N . SER A 1 178 ? 19.007 18.802 19.518 1.00 18.98 178 SER A N 1
ATOM 1363 C CA . SER A 1 178 ? 19.527 19.905 18.779 1.00 18.52 178 SER A CA 1
ATOM 1364 C C . SER A 1 178 ? 21.069 19.706 18.770 1.00 22.06 178 SER A C 1
ATOM 1365 O O . SER A 1 178 ? 21.656 19.175 19.751 1.00 21.28 178 SER A O 1
ATOM 1368 N N . ASP A 1 179 ? 21.738 20.080 17.671 1.00 22.56 179 ASP A N 1
ATOM 1369 C CA . ASP A 1 179 ? 23.179 19.855 17.577 1.00 23.05 179 ASP A CA 1
ATOM 1370 C C . ASP A 1 179 ? 23.940 21.053 18.119 1.00 23.77 179 ASP A C 1
ATOM 1371 O O . ASP A 1 179 ? 23.344 21.960 18.680 1.00 22.87 179 ASP A O 1
ATOM 1376 N N . ASN A 1 180 ? 25.254 21.086 17.924 1.00 25.84 180 ASN A N 1
ATOM 1377 C CA . ASN A 1 180 ? 26.091 22.250 18.348 1.00 26.75 180 ASN A CA 1
ATOM 1378 C C . ASN A 1 180 ? 25.631 23.595 17.835 1.00 26.65 180 ASN A C 1
ATOM 1379 O O . ASN A 1 180 ? 25.916 24.626 18.436 1.00 27.94 180 ASN A O 1
ATOM 1384 N N . ASP A 1 181 ? 24.955 23.639 16.697 1.00 25.14 181 ASP A N 1
ATOM 1385 C CA . ASP A 1 181 ? 24.418 24.945 16.275 1.00 24.67 181 ASP A CA 1
ATOM 1386 C C . ASP A 1 181 ? 22.928 25.065 16.596 1.00 22.16 181 ASP A C 1
ATOM 1387 O O . ASP A 1 181 ? 22.267 25.906 16.035 1.00 21.15 181 ASP A O 1
ATOM 1392 N N . GLY A 1 182 ? 22.426 24.208 17.491 1.00 20.99 182 GLY A N 1
ATOM 1393 C CA . GLY A 1 182 ? 21.006 24.252 17.922 1.00 19.85 182 GLY A CA 1
ATOM 1394 C C . GLY A 1 182 ? 20.024 23.684 16.868 1.00 19.33 182 GLY A C 1
ATOM 1395 O O . GLY A 1 182 ? 18.823 23.768 17.026 1.00 20.72 182 GLY A O 1
ATOM 1396 N N . CYS A 1 183 ? 20.550 23.081 15.809 1.00 19.25 183 CYS A N 1
ATOM 1397 C CA . CYS A 1 183 ? 19.764 22.583 14.683 1.00 17.89 183 CYS A CA 1
ATOM 1398 C C . CYS A 1 183 ? 19.195 21.212 15.016 1.00 17.49 183 CYS A C 1
ATOM 1399 O O . CYS A 1 183 ? 19.881 20.356 15.643 1.00 16.18 183 CYS A O 1
ATOM 1402 N N . PHE A 1 184 ? 17.955 21.008 14.576 1.00 15.84 184 PHE A N 1
ATOM 1403 C CA . PHE A 1 184 ? 17.367 19.666 14.630 1.00 14.80 184 PHE A CA 1
ATOM 1404 C C . PHE A 1 184 ? 16.750 19.309 13.253 1.00 14.48 184 PHE A C 1
ATOM 1405 O O . PHE A 1 184 ? 16.433 20.191 12.474 1.00 14.53 184 PHE A O 1
ATOM 1413 N N . ALA A 1 185 ? 16.546 18.036 13.004 1.00 13.44 185 ALA A N 1
ATOM 1414 C CA . ALA A 1 185 ? 15.897 17.598 11.794 1.00 14.39 185 ALA A CA 1
ATOM 1415 C C . ALA A 1 185 ? 15.236 16.246 12.011 1.00 14.27 185 ALA A C 1
ATOM 1416 O O . ALA A 1 185 ? 15.793 15.295 12.626 1.00 12.92 185 ALA A O 1
ATOM 1418 N N . ILE A 1 186 ? 13.999 16.189 11.543 1.00 14.75 186 ILE A N 1
ATOM 1419 C CA . ILE A 1 186 ? 13.091 15.079 11.782 1.00 14.68 186 ILE A CA 1
ATOM 1420 C C . ILE A 1 186 ? 12.502 14.687 10.416 1.00 16.07 186 ILE A C 1
ATOM 1421 O O . ILE A 1 186 ? 11.882 15.514 9.755 1.00 15.54 186 ILE A O 1
ATOM 1426 N N . GLN A 1 187 ? 12.658 13.432 9.999 1.00 16.90 187 GLN A N 1
ATOM 1427 C CA . GLN A 1 187 ? 11.926 12.984 8.811 1.00 16.52 187 GLN A CA 1
ATOM 1428 C C . GLN A 1 187 ? 10.671 12.282 9.296 1.00 16.83 187 GLN A C 1
ATOM 1429 O O . GLN A 1 187 ? 10.713 11.480 10.233 1.00 14.80 187 GLN A O 1
ATOM 1435 N N . THR A 1 188 ? 9.559 12.600 8.626 1.00 16.09 188 THR A N 1
ATOM 1436 C CA . THR A 1 188 ? 8.277 12.081 9.001 1.00 16.60 188 THR A CA 1
ATOM 1437 C C . THR A 1 188 ? 7.319 12.079 7.803 1.00 18.04 188 THR A C 1
ATOM 1438 O O . THR A 1 188 ? 7.739 12.177 6.627 1.00 17.18 188 THR A O 1
ATOM 1442 N N . THR A 1 189 ? 6.036 11.956 8.099 1.00 19.14 189 THR A N 1
ATOM 1443 C CA . THR A 1 189 ? 5.029 12.246 7.052 1.00 19.52 189 THR A CA 1
ATOM 1444 C C . THR A 1 189 ? 4.216 13.472 7.416 1.00 18.79 189 THR A C 1
ATOM 1445 O O . THR A 1 189 ? 4.172 13.844 8.579 1.00 19.05 189 THR A O 1
ATOM 1449 N N . VAL A 1 190 ? 3.609 14.127 6.413 1.00 18.77 190 VAL A N 1
ATOM 1450 C CA . VAL A 1 190 ? 2.861 15.320 6.668 1.00 18.28 190 VAL A CA 1
ATOM 1451 C C . VAL A 1 190 ? 1.738 14.937 7.633 1.00 17.62 190 VAL A C 1
ATOM 1452 O O . VAL A 1 190 ? 1.019 13.978 7.407 1.00 18.93 190 VAL A O 1
ATOM 1456 N N . PRO A 1 191 ? 1.630 15.643 8.764 1.00 17.48 191 PRO A N 1
ATOM 1457 C CA . PRO A 1 191 ? 0.527 15.300 9.706 1.00 18.57 191 PRO A CA 1
ATOM 1458 C C . PRO A 1 191 ? -0.845 15.508 9.023 1.00 19.30 191 PRO A C 1
ATOM 1459 O O . PRO A 1 191 ? -0.976 16.399 8.167 1.00 18.08 191 PRO A O 1
ATOM 1463 N N . VAL A 1 192 ? -1.830 14.703 9.385 1.00 21.06 192 VAL A N 1
ATOM 1464 C CA . VAL A 1 192 ? -3.211 14.873 8.888 1.00 23.20 192 VAL A CA 1
ATOM 1465 C C . VAL A 1 192 ? -4.195 15.235 10.037 1.00 23.36 192 VAL A C 1
ATOM 1466 O O . VAL A 1 192 ? -3.983 14.881 11.210 1.00 21.58 192 VAL A O 1
ATOM 1470 N N . CYS A 1 193 ? -5.246 16.008 9.697 1.00 23.66 193 CYS A N 1
ATOM 1471 C CA . CYS A 1 193 ? -6.321 16.347 10.668 1.00 23.22 193 CYS A CA 1
ATOM 1472 C C . CYS A 1 193 ? -7.066 15.062 11.099 1.00 23.85 193 CYS A C 1
ATOM 1473 O O . CYS A 1 193 ? -7.083 14.055 10.361 1.00 22.88 193 CYS A O 1
ATOM 1476 N N . TYR A 1 194 ? -7.662 15.061 12.279 1.00 23.25 194 TYR A N 1
ATOM 1477 C CA . TYR A 1 194 ? -8.348 13.871 12.763 1.00 22.87 194 TYR A CA 1
ATOM 1478 C C . TYR A 1 194 ? -9.438 14.356 13.743 1.00 21.85 194 TYR A C 1
ATOM 1479 O O . TYR A 1 194 ? -9.279 15.464 14.271 1.00 20.48 194 TYR A O 1
ATOM 1488 N N . PRO A 1 195 ? -10.563 13.587 13.921 1.00 21.28 195 PRO A N 1
ATOM 1489 C CA . PRO A 1 195 ? -11.633 14.068 14.797 1.00 21.27 195 PRO A CA 1
ATOM 1490 C C . PRO A 1 195 ? -11.424 13.563 16.219 1.00 20.61 195 PRO A C 1
ATOM 1491 O O . PRO A 1 195 ? -10.799 12.518 16.434 1.00 20.68 195 PRO A O 1
ATOM 1495 N N . ILE A 1 196 ? -11.938 14.307 17.183 1.00 18.88 196 ILE A N 1
ATOM 1496 C CA . ILE A 1 196 ? -11.921 13.838 18.559 1.00 19.06 196 ILE A CA 1
ATOM 1497 C C . ILE A 1 196 ? -13.088 12.853 18.778 1.00 18.98 196 ILE A C 1
ATOM 1498 O O . ILE A 1 196 ? -14.044 12.858 17.995 1.00 18.82 196 ILE A O 1
ATOM 1503 N N . PRO A 1 197 ? -13.072 12.086 19.884 1.00 19.44 197 PRO A N 1
ATOM 1504 C CA . PRO A 1 197 ? -14.186 11.107 20.069 1.00 20.27 197 PRO A CA 1
ATOM 1505 C C . PRO A 1 197 ? -15.560 11.776 20.193 1.00 20.22 197 PRO A C 1
ATOM 1506 O O . PRO A 1 197 ? -15.748 12.757 20.937 1.00 18.48 197 PRO A O 1
ATOM 1510 N N . THR A 1 198 ? -16.539 11.278 19.460 1.00 20.73 198 THR A N 1
ATOM 1511 C CA . THR A 1 198 ? -17.840 11.910 19.531 1.00 21.09 198 THR A CA 1
ATOM 1512 C C . THR A 1 198 ? -18.915 10.914 19.955 1.00 21.77 198 THR A C 1
ATOM 1513 O O . THR A 1 198 ? -20.075 11.174 19.804 1.00 22.73 198 THR A O 1
ATOM 1517 N N . ASP A 1 199 ? -18.530 9.760 20.457 1.00 23.03 199 ASP A N 1
ATOM 1518 C CA . ASP A 1 199 ? -19.515 8.727 20.790 1.00 22.57 199 ASP A CA 1
ATOM 1519 C C . ASP A 1 199 ? -19.983 8.835 22.233 1.00 22.86 199 ASP A C 1
ATOM 1520 O O . ASP A 1 199 ? -20.625 7.905 22.765 1.00 22.50 199 ASP A O 1
ATOM 1525 N N . GLY A 1 200 ? -19.669 9.954 22.879 1.00 20.34 200 GLY A N 1
ATOM 1526 C CA . GLY A 1 200 ? -20.094 10.163 24.250 1.00 18.84 200 GLY A CA 1
ATOM 1527 C C . GLY A 1 200 ? -20.909 11.439 24.357 1.00 17.25 200 GLY A C 1
ATOM 1528 O O . GLY A 1 200 ? -21.286 12.041 23.342 1.00 16.36 200 GLY A O 1
ATOM 1529 N N . PRO A 1 201 ? -21.148 11.890 25.597 1.00 17.85 201 PRO A N 1
ATOM 1530 C CA . PRO A 1 201 ? -21.842 13.188 25.802 1.00 15.80 201 PRO A CA 1
ATOM 1531 C C . PRO A 1 201 ? -21.188 14.377 25.121 1.00 15.91 201 PRO A C 1
ATOM 1532 O O . PRO A 1 201 ? -21.906 15.263 24.631 1.00 16.02 201 PRO A O 1
ATOM 1536 N N . VAL A 1 202 ? -19.865 14.452 25.065 1.00 14.83 202 VAL A N 1
ATOM 1537 C CA . VAL A 1 202 ? -19.242 15.624 24.359 1.00 15.93 202 VAL A CA 1
ATOM 1538 C C . VAL A 1 202 ? -19.737 15.640 22.887 1.00 16.38 202 VAL A C 1
ATOM 1539 O O . VAL A 1 202 ? -20.123 16.664 22.368 1.00 14.27 202 VAL A O 1
ATOM 1543 N N . GLY A 1 203 ? -19.805 14.463 22.261 1.00 14.97 203 GLY A N 1
ATOM 1544 C CA . GLY A 1 203 ? -20.329 14.395 20.866 1.00 17.14 203 GLY A CA 1
ATOM 1545 C C . GLY A 1 203 ? -21.730 14.945 20.755 1.00 17.00 203 GLY A C 1
ATOM 1546 O O . GLY A 1 203 ? -22.069 15.613 19.776 1.00 18.74 203 GLY A O 1
ATOM 1547 N N . GLU A 1 204 ? -22.550 14.721 21.794 1.00 18.28 204 GLU A N 1
ATOM 1548 C CA . GLU A 1 204 ? -23.921 15.250 21.809 1.00 18.54 204 GLU A CA 1
ATOM 1549 C C . GLU A 1 204 ? -23.966 16.731 21.911 1.00 18.23 204 GLU A C 1
ATOM 1550 O O . GLU A 1 204 ? -24.754 17.388 21.209 1.00 17.09 204 GLU A O 1
ATOM 1556 N N . MET A 1 205 ? -23.157 17.281 22.823 1.00 16.45 205 MET A N 1
ATOM 1557 C CA . MET A 1 205 ? -23.043 18.710 22.940 1.00 14.43 205 MET A CA 1
ATOM 1558 C C . MET A 1 205 ? -22.553 19.362 21.614 1.00 13.77 205 MET A C 1
ATOM 1559 O O . MET A 1 205 ? -23.117 20.366 21.166 1.00 13.36 205 MET A O 1
ATOM 1564 N N . LEU A 1 206 ? -21.485 18.823 21.009 1.00 12.60 206 LEU A N 1
ATOM 1565 C CA . LEU A 1 206 ? -21.002 19.325 19.715 1.00 14.38 206 LEU A CA 1
ATOM 1566 C C . LEU A 1 206 ? -22.096 19.216 18.629 1.00 14.25 206 LEU A C 1
ATOM 1567 O O . LEU A 1 206 ? -22.263 20.116 17.849 1.00 15.70 206 LEU A O 1
ATOM 1572 N N . ASP A 1 207 ? -22.836 18.122 18.600 1.00 15.73 207 ASP A N 1
ATOM 1573 C CA . ASP A 1 207 ? -23.952 18.042 17.664 1.00 18.63 207 ASP A CA 1
ATOM 1574 C C . ASP A 1 207 ? -25.044 19.117 17.833 1.00 18.32 207 ASP A C 1
ATOM 1575 O O . ASP A 1 207 ? -25.415 19.828 16.883 1.00 17.43 207 ASP A O 1
ATOM 1580 N N . ALA A 1 208 ? -25.486 19.312 19.069 1.00 17.88 208 ALA A N 1
ATOM 1581 C CA . ALA A 1 208 ? -26.414 20.371 19.399 1.00 18.03 208 ALA A CA 1
ATOM 1582 C C . ALA A 1 208 ? -25.861 21.743 19.062 1.00 19.00 208 ALA A C 1
ATOM 1583 O O . ALA A 1 208 ? -26.613 22.642 18.655 1.00 19.15 208 ALA A O 1
ATOM 1585 N N . ALA A 1 209 ? -24.534 21.919 19.174 1.00 16.37 209 ALA A N 1
ATOM 1586 C CA . ALA A 1 209 ? -23.936 23.226 18.884 1.00 16.55 209 ALA A CA 1
ATOM 1587 C C . ALA A 1 209 ? -23.715 23.512 17.397 1.00 16.14 209 ALA A C 1
ATOM 1588 O O . ALA A 1 209 ? -23.299 24.605 17.019 1.00 15.57 209 ALA A O 1
ATOM 1590 N N . ASN A 1 210 ? -23.909 22.482 16.606 1.00 19.41 210 ASN A N 1
ATOM 1591 C CA . ASN A 1 210 ? -23.537 22.422 15.154 1.00 20.35 210 ASN A CA 1
ATOM 1592 C C . ASN A 1 210 ? -22.013 22.649 15.050 1.00 19.70 210 ASN A C 1
ATOM 1593 O O . ASN A 1 210 ? -21.520 23.364 14.149 1.00 18.86 210 ASN A O 1
ATOM 1598 N N . ARG A 1 211 ? -21.248 22.037 15.976 1.00 18.43 211 ARG A N 1
ATOM 1599 C CA . ARG A 1 211 ? -19.781 22.171 15.949 1.00 17.40 211 ARG A CA 1
ATOM 1600 C C . ARG A 1 211 ? -19.255 20.909 15.362 1.00 18.15 211 ARG A C 1
ATOM 1601 O O . ARG A 1 211 ? -19.753 19.845 15.671 1.00 17.63 211 ARG A O 1
ATOM 1609 N N . HIS A 1 212 ? -18.210 21.013 14.582 1.00 16.95 212 HIS A N 1
ATOM 1610 C CA . HIS A 1 212 ? -17.543 19.815 14.107 1.00 18.45 212 HIS A CA 1
ATOM 1611 C C . HIS A 1 212 ? -16.559 19.263 15.207 1.00 18.49 212 HIS A C 1
ATOM 1612 O O . HIS A 1 212 ? -16.279 19.958 16.188 1.00 18.07 212 HIS A O 1
ATOM 1619 N N . ALA A 1 213 ? -16.072 18.042 15.037 1.00 17.33 213 ALA A N 1
ATOM 1620 C CA . ALA A 1 213 ? -15.179 17.428 16.002 1.00 17.99 213 ALA A CA 1
ATOM 1621 C C . ALA A 1 213 ? -13.718 17.368 15.534 1.00 18.02 213 ALA A C 1
ATOM 1622 O O . ALA A 1 213 ? -12.951 16.540 16.047 1.00 19.78 213 ALA A O 1
ATOM 1624 N N . TRP A 1 214 ? -13.309 18.209 14.570 1.00 18.12 214 TRP A N 1
ATOM 1625 C CA . TRP A 1 214 ? -11.953 18.060 13.996 1.00 18.84 214 TRP A CA 1
ATOM 1626 C C . TRP A 1 214 ? -10.893 18.868 14.706 1.00 18.67 214 TRP A C 1
ATOM 1627 O O . TRP A 1 214 ? -11.090 20.051 15.046 1.00 18.36 214 TRP A O 1
ATOM 1638 N N . ARG A 1 215 ? -9.727 18.253 14.825 1.00 17.68 215 ARG A N 1
ATOM 1639 C CA . ARG A 1 215 ? -8.501 19.020 15.001 1.00 17.26 215 ARG A CA 1
ATOM 1640 C C . ARG A 1 215 ? -7.730 19.271 13.705 1.00 16.08 215 ARG A C 1
ATOM 1641 O O . ARG A 1 215 ? -7.585 18.353 12.898 1.00 15.79 215 ARG A O 1
ATOM 1649 N N . PRO A 1 216 ? -7.228 20.499 13.517 1.00 15.09 216 PRO A N 1
ATOM 1650 C CA . PRO A 1 216 ? -6.263 20.680 12.419 1.00 15.39 216 PRO A CA 1
ATOM 1651 C C . PRO A 1 216 ? -5.015 19.823 12.5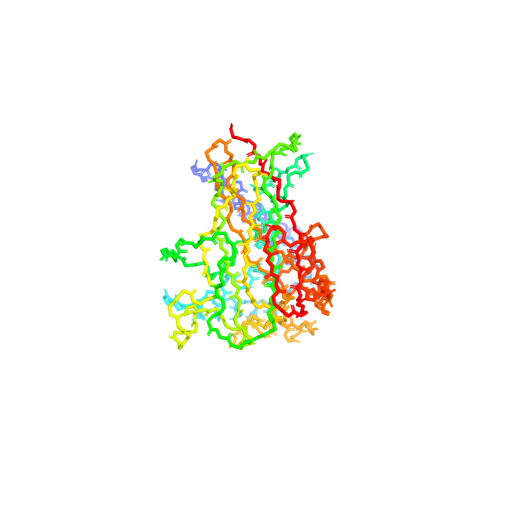98 1.00 15.77 216 PRO A C 1
ATOM 1652 O O . PRO A 1 216 ? -4.609 19.543 13.725 1.00 14.58 216 PRO A O 1
ATOM 1656 N N . ALA A 1 217 ? -4.395 19.457 11.471 1.00 14.89 217 ALA A N 1
ATOM 1657 C CA . ALA A 1 217 ? -3.150 18.673 11.462 1.00 15.02 217 ALA A CA 1
ATOM 1658 C C . ALA A 1 217 ? -2.044 19.320 12.296 1.00 14.13 217 ALA A C 1
ATOM 1659 O O . ALA A 1 217 ? -1.866 20.533 12.272 1.00 13.59 217 ALA A O 1
ATOM 1661 N N . HIS A 1 218 ? -1.361 18.518 13.110 1.00 14.97 218 HIS A N 1
ATOM 1662 C CA . HIS A 1 218 ? -0.296 19.060 13.951 1.00 16.37 218 HIS A CA 1
ATOM 1663 C C . HIS A 1 218 ? 0.757 18.067 14.306 1.00 16.30 218 HIS A C 1
ATOM 1664 O O . HIS A 1 218 ? 0.495 16.862 14.310 1.00 14.56 218 HIS A O 1
ATOM 1671 N N . LEU A 1 219 ? 1.891 18.614 14.774 1.00 15.62 219 LEU A N 1
ATOM 1672 C CA . LEU A 1 219 ? 2.961 17.794 15.322 1.00 16.23 219 LEU A CA 1
ATOM 1673 C C . LEU A 1 219 ? 3.149 18.271 16.777 1.00 17.06 219 LEU A C 1
ATOM 1674 O O . LEU A 1 219 ? 3.215 19.486 17.005 1.00 15.18 219 LEU A O 1
ATOM 1679 N N . HIS A 1 220 ? 3.218 17.328 17.731 1.00 15.25 220 HIS A N 1
ATOM 1680 C CA . HIS A 1 220 ? 3.354 17.661 19.170 1.00 17.13 220 HIS A CA 1
ATOM 1681 C C . HIS A 1 220 ? 4.813 17.755 19.481 1.00 15.94 220 HIS A C 1
ATOM 1682 O O . HIS A 1 220 ? 5.576 16.971 18.965 1.00 14.04 220 HIS A O 1
ATOM 1689 N N . PHE A 1 221 ? 5.224 18.788 20.222 1.00 15.46 221 PHE A N 1
ATOM 1690 C CA . PHE A 1 221 ? 6.619 18.886 20.744 1.00 15.44 221 PHE A CA 1
ATOM 1691 C C . PHE A 1 221 ? 6.646 19.071 22.274 1.00 16.75 221 PHE A C 1
ATOM 1692 O O . PHE A 1 221 ? 5.885 19.926 22.821 1.00 15.53 221 PHE A O 1
ATOM 1700 N N . MET A 1 222 ? 7.550 18.329 22.942 1.00 16.13 222 MET A N 1
ATOM 1701 C CA . MET A 1 222 ? 7.988 18.676 24.278 1.00 15.74 222 MET A CA 1
ATOM 1702 C C . MET A 1 222 ? 9.501 18.835 24.233 1.00 15.01 222 MET A C 1
ATOM 1703 O O . MET A 1 222 ? 10.210 17.894 23.898 1.00 15.51 222 MET A O 1
ATOM 1708 N N . ILE A 1 223 ? 9.993 20.021 24.554 1.00 14.14 223 ILE A N 1
ATOM 1709 C CA . ILE A 1 223 ? 11.412 20.335 24.426 1.00 13.14 223 ILE A CA 1
ATOM 1710 C C . ILE A 1 223 ? 11.965 20.653 25.810 1.00 15.46 223 ILE A C 1
ATOM 1711 O O . ILE A 1 223 ? 11.360 21.429 26.546 1.00 16.37 223 ILE A O 1
ATOM 1716 N N . GLN A 1 224 ? 13.091 20.029 26.163 1.00 16.39 224 GLN A N 1
ATOM 1717 C CA . GLN A 1 224 ? 13.719 20.219 27.459 1.00 18.41 224 GLN A CA 1
ATOM 1718 C C . GLN A 1 224 ? 15.207 20.453 27.244 1.00 19.97 224 GLN A C 1
ATOM 1719 O O . GLN A 1 224 ? 15.798 19.855 26.349 1.00 18.78 224 GLN A O 1
ATOM 1725 N N . ALA A 1 225 ? 15.787 21.332 28.062 1.00 21.68 225 ALA A N 1
ATOM 1726 C CA . ALA A 1 225 ? 17.229 21.502 28.124 1.00 24.39 225 ALA A CA 1
ATOM 1727 C C . ALA A 1 225 ? 17.653 22.083 29.486 1.00 26.12 225 ALA A C 1
ATOM 1728 O O . ALA A 1 225 ? 16.943 22.898 30.058 1.00 24.69 225 ALA A O 1
ATOM 1730 N N . PRO A 1 226 ? 18.849 21.688 29.965 1.00 28.62 226 PRO A N 1
ATOM 1731 C CA . PRO A 1 226 ? 19.372 22.155 31.280 1.00 29.28 226 PRO A CA 1
ATOM 1732 C C . PRO A 1 226 ? 19.445 23.672 31.271 1.00 28.75 226 PRO A C 1
ATOM 1733 O O . PRO A 1 226 ? 19.970 24.266 30.332 1.00 27.49 226 PRO A O 1
ATOM 1737 N N . GLY A 1 227 ? 18.857 24.306 32.270 1.00 29.67 227 GLY A N 1
ATOM 1738 C CA . GLY A 1 227 ? 18.889 25.751 32.328 1.00 27.96 227 GLY A CA 1
ATOM 1739 C C . GLY A 1 227 ? 17.641 26.383 31.788 1.00 28.68 227 GLY A C 1
ATOM 1740 O O . GLY A 1 227 ? 17.451 27.580 31.979 1.00 29.18 227 GLY A O 1
ATOM 1741 N N . TYR A 1 228 ? 16.787 25.613 31.093 1.00 27.48 228 TYR A N 1
ATOM 1742 C CA . TYR A 1 228 ? 15.619 26.202 30.426 1.00 26.07 228 TYR A CA 1
ATOM 1743 C C . TYR A 1 228 ? 14.324 25.561 30.926 1.00 25.41 228 TYR A C 1
ATOM 1744 O O . TYR A 1 228 ? 14.289 24.408 31.288 1.00 25.08 228 TYR A O 1
ATOM 1753 N N . ARG A 1 229 ? 13.252 26.316 30.862 1.00 25.26 229 ARG A N 1
ATOM 1754 C CA . ARG A 1 229 ? 11.959 25.850 31.231 1.00 26.26 229 ARG A CA 1
ATOM 1755 C C . ARG A 1 229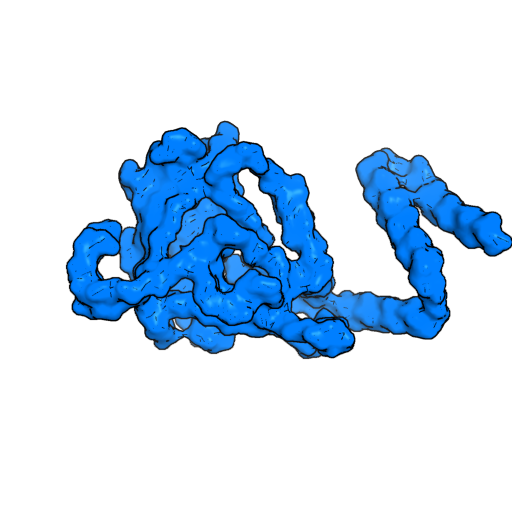 ? 11.439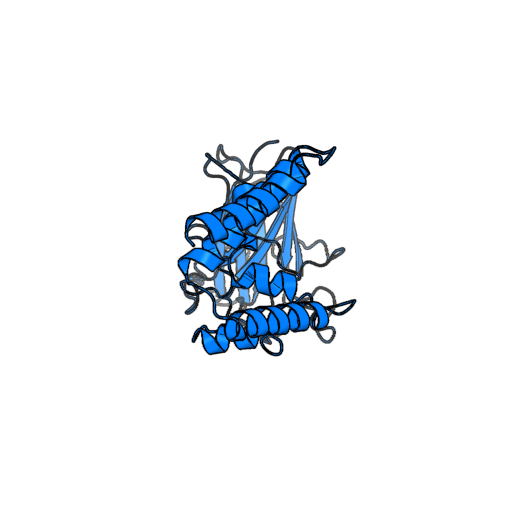 24.857 30.171 1.00 24.70 229 ARG A C 1
ATOM 1756 O O . ARG A 1 229 ? 11.575 25.116 28.975 1.00 24.84 229 ARG A O 1
ATOM 1764 N N . LYS A 1 230 ? 10.842 23.751 30.596 1.00 21.61 230 LYS A N 1
ATOM 1765 C CA . LYS A 1 230 ? 10.194 22.806 29.682 1.00 21.50 230 LYS A CA 1
ATOM 1766 C C . LYS A 1 230 ? 9.120 23.501 28.767 1.00 20.41 230 LYS A C 1
ATOM 1767 O O . LYS A 1 230 ? 8.341 24.366 29.225 1.00 19.36 230 LYS A O 1
ATOM 1773 N N . LEU A 1 231 ? 9.111 23.140 27.482 1.00 17.90 231 LEU A N 1
ATOM 1774 C CA . LEU A 1 231 ? 8.169 23.698 26.533 1.00 15.48 231 LEU A CA 1
ATOM 1775 C C . LEU A 1 231 ? 7.342 22.538 26.002 1.00 15.25 231 LEU A C 1
ATOM 1776 O O . LEU A 1 231 ? 7.906 21.576 25.589 1.00 14.73 231 LEU A O 1
ATOM 1781 N N . VAL A 1 232 ? 6.020 22.624 26.083 1.00 14.52 232 VAL A N 1
ATOM 1782 C CA . VAL A 1 232 ? 5.110 21.656 25.478 1.00 14.95 232 VAL A CA 1
ATOM 1783 C C . VAL A 1 232 ? 4.236 22.478 24.543 1.00 15.74 232 VAL A C 1
ATOM 1784 O O . VAL A 1 232 ? 3.604 23.468 25.003 1.00 15.86 232 VAL A O 1
ATOM 1788 N N . THR A 1 233 ? 4.205 22.140 23.251 1.00 15.41 233 THR A N 1
ATOM 1789 C CA . THR A 1 233 ? 3.454 22.982 22.303 1.00 13.71 233 THR A CA 1
ATOM 1790 C C . THR A 1 233 ? 3.030 22.087 21.139 1.00 15.37 233 THR A C 1
ATOM 1791 O O . THR A 1 233 ? 3.235 20.867 21.224 1.00 12.29 233 THR A O 1
ATOM 1795 N N . HIS A 1 234 ? 2.411 22.665 20.100 1.00 12.98 234 HIS A N 1
ATOM 1796 C CA . HIS A 1 234 ? 2.009 21.920 18.846 1.00 15.24 234 HIS A CA 1
ATOM 1797 C C . HIS A 1 234 ? 2.536 22.833 17.722 1.00 15.19 234 HIS A C 1
ATOM 1798 O O . HIS A 1 234 ? 2.567 24.074 17.915 1.00 14.43 234 HIS A O 1
ATOM 1805 N N . LEU A 1 235 ? 2.928 22.262 16.566 1.00 13.65 235 LEU A N 1
ATOM 1806 C CA . LEU A 1 235 ? 3.141 23.051 15.302 1.00 13.76 235 LEU A CA 1
ATOM 1807 C C . LEU A 1 235 ? 2.014 22.630 14.389 1.00 13.00 235 LEU A C 1
ATOM 1808 O O . LEU A 1 235 ? 1.796 21.408 14.152 1.00 10.69 235 LEU A O 1
ATOM 1813 N N . PHE A 1 236 ? 1.222 23.579 13.931 1.00 12.94 236 PHE A N 1
ATOM 1814 C CA . PHE A 1 236 ? 0.027 23.226 13.145 1.00 13.07 236 PHE A CA 1
ATOM 1815 C C . PHE A 1 236 ? 0.317 23.507 11.683 1.00 14.64 236 PHE A C 1
ATOM 1816 O O . PHE A 1 236 ? 0.888 24.564 11.403 1.00 14.46 236 PHE A O 1
ATOM 1824 N N . ASN A 1 237 ? -0.151 22.634 10.762 1.00 15.34 237 ASN A N 1
ATOM 1825 C CA . ASN A 1 237 ? 0.028 22.880 9.313 1.00 16.38 237 ASN A CA 1
ATOM 1826 C C . ASN A 1 237 ? -0.701 24.172 8.899 1.00 17.06 237 ASN A C 1
ATOM 1827 O O . ASN A 1 237 ? -1.910 24.299 9.061 1.00 16.67 237 ASN A O 1
ATOM 1832 N N . SER A 1 238 ? 0.031 25.075 8.292 1.00 17.95 238 SER A N 1
ATOM 1833 C CA . SER A 1 238 ? -0.521 26.366 7.808 1.00 22.90 238 SER A CA 1
ATOM 1834 C C . SER A 1 238 ? -1.736 26.251 6.898 1.00 23.49 238 SER A C 1
ATOM 1835 O O . SER A 1 238 ? -2.555 27.194 6.751 1.00 25.34 238 SER A O 1
ATOM 1838 N N . ASP A 1 239 ? -1.849 25.162 6.213 1.00 23.49 239 ASP A N 1
ATOM 1839 C CA . ASP A 1 239 ? -2.903 25.218 5.228 1.00 27.71 239 ASP A CA 1
ATOM 1840 C C . ASP A 1 239 ? -4.215 24.572 5.630 1.00 26.16 239 ASP A C 1
ATOM 1841 O O . ASP A 1 239 ? -5.068 24.331 4.769 1.00 27.39 239 ASP A O 1
ATOM 1846 N N . ASP A 1 240 ? -4.364 24.247 6.914 1.00 23.20 240 ASP A N 1
ATOM 1847 C CA . ASP A 1 240 ? -5.296 23.173 7.293 1.00 22.01 240 ASP A CA 1
ATOM 1848 C C . ASP A 1 240 ? -6.689 23.777 7.241 1.00 19.09 240 ASP A C 1
ATOM 1849 O O . ASP A 1 240 ? -6.862 24.913 7.615 1.00 17.94 240 ASP A O 1
ATOM 1854 N N . PRO A 1 241 ? -7.680 23.033 6.746 1.00 18.65 241 PRO A N 1
ATOM 1855 C CA . PRO A 1 241 ? -8.975 23.723 6.666 1.00 19.44 241 PRO A CA 1
ATOM 1856 C C . PRO A 1 241 ? -9.663 23.972 8.029 1.00 19.17 241 PRO A C 1
ATOM 1857 O O . PRO A 1 241 ? -10.661 24.663 8.078 1.00 19.11 241 PRO A O 1
ATOM 1861 N N . TYR A 1 242 ? -9.077 23.496 9.133 1.00 18.74 242 TYR A N 1
ATOM 1862 C CA . TYR A 1 242 ? -9.712 23.569 10.462 1.00 18.99 242 TYR A CA 1
ATOM 1863 C C . TYR A 1 242 ? -8.952 24.462 11.429 1.00 20.64 242 TYR A C 1
ATOM 1864 O O . TYR A 1 242 ? -9.304 24.545 12.607 1.00 21.07 242 TYR A O 1
ATOM 1873 N N . LEU A 1 243 ? -7.933 25.150 10.911 1.00 20.84 243 LEU A N 1
ATOM 1874 C CA . LEU A 1 243 ? -7.052 26.027 11.682 1.00 21.27 243 LEU A CA 1
ATOM 1875 C C . LEU A 1 243 ? -7.794 27.071 12.475 1.00 21.43 243 LEU A C 1
ATOM 1876 O O . LEU A 1 243 ? -7.388 27.410 13.599 1.00 20.20 243 LEU A O 1
ATOM 1881 N N . ASP A 1 244 ? -8.896 27.573 11.916 1.00 19.23 244 ASP A N 1
ATOM 1882 C CA . ASP A 1 244 ? -9.667 28.642 12.553 1.00 21.65 244 ASP A CA 1
ATOM 1883 C C . ASP A 1 244 ? -10.805 28.058 13.365 1.00 20.17 244 ASP A C 1
ATOM 1884 O O . ASP A 1 244 ? -11.571 28.796 13.916 1.00 20.78 244 ASP A O 1
ATOM 1889 N N . SER A 1 245 ? -10.942 26.735 13.399 1.00 17.22 245 SER A N 1
ATOM 1890 C CA . SER A 1 245 ? -12.095 26.149 14.030 1.00 17.28 245 SER A CA 1
ATOM 1891 C C . SER A 1 245 ? -11.709 24.872 14.836 1.00 15.90 245 SER A C 1
ATOM 1892 O O . SER A 1 245 ? -12.495 23.967 14.953 1.00 14.37 245 SER A O 1
ATOM 1895 N N . ASP A 1 246 ? -10.470 24.846 15.377 1.00 15.26 246 ASP A N 1
ATOM 1896 C CA . ASP A 1 246 ? -9.977 23.744 16.189 1.00 15.31 246 ASP A CA 1
ATOM 1897 C C . ASP A 1 246 ? -10.993 23.443 17.263 1.00 15.25 246 ASP A C 1
ATOM 1898 O O . ASP A 1 246 ? -11.336 24.344 18.078 1.00 16.84 246 ASP A O 1
ATOM 1903 N N . ALA A 1 247 ? -11.455 22.198 17.300 1.00 15.98 247 ALA A N 1
ATOM 1904 C CA . ALA A 1 247 ? -12.466 21.780 18.275 1.00 16.42 247 ALA A CA 1
ATOM 1905 C C . ALA A 1 247 ? -12.048 21.997 19.749 1.00 17.04 247 ALA A C 1
ATOM 1906 O O . ALA A 1 247 ? -12.912 22.045 20.650 1.00 13.19 247 ALA A O 1
ATOM 1908 N N . VAL A 1 248 ? -10.736 22.089 19.991 1.00 17.91 248 VAL A N 1
ATOM 1909 C CA . VAL A 1 248 ? -10.297 22.247 21.384 1.00 18.50 248 VAL A CA 1
ATOM 1910 C C . VAL A 1 248 ? -9.462 23.508 21.517 1.00 18.82 248 VAL A C 1
ATOM 1911 O O . VAL A 1 248 ? -8.757 23.684 22.480 1.00 18.83 248 VAL A O 1
ATOM 1915 N N . PHE A 1 249 ? -9.570 24.377 20.515 1.00 19.10 249 PHE A N 1
ATOM 1916 C CA . PHE A 1 249 ? -9.013 25.706 20.530 1.00 18.56 249 PHE A CA 1
ATOM 1917 C C . PHE A 1 249 ? -7.485 25.733 20.831 1.00 19.28 249 PHE A C 1
ATOM 1918 O O . PHE A 1 249 ? -7.025 26.646 21.519 1.00 17.50 249 PHE A O 1
ATOM 1926 N N . GLY A 1 250 ? -6.747 24.750 20.303 1.00 18.33 250 GLY A N 1
ATOM 1927 C CA . GLY A 1 250 ? -5.289 24.649 20.479 1.00 17.77 250 GLY A CA 1
ATOM 1928 C C . GLY A 1 250 ? -4.437 25.641 19.653 1.00 17.61 250 GLY A C 1
ATOM 1929 O O . GLY A 1 250 ? -3.278 25.911 19.985 1.00 16.66 250 GLY A O 1
ATOM 1930 N N . VAL A 1 251 ? -4.989 26.132 18.548 1.00 16.89 251 VAL A N 1
ATOM 1931 C CA . VAL A 1 251 ? -4.201 26.809 17.531 1.00 16.24 251 VAL A CA 1
ATOM 1932 C C . VAL A 1 251 ? -3.938 28.202 18.040 1.00 16.74 251 VAL A C 1
ATOM 1933 O O . VAL A 1 251 ? -4.868 28.861 18.535 1.00 16.68 251 VAL A O 1
ATOM 1937 N N . LYS A 1 252 ? -2.684 28.632 17.910 1.00 15.55 252 LYS A N 1
ATOM 1938 C CA . LYS A 1 252 ? -2.293 30.031 18.027 1.00 17.13 252 LYS A CA 1
ATOM 1939 C C . LYS A 1 252 ? -1.546 30.464 16.747 1.00 18.20 252 LYS A C 1
ATOM 1940 O O . LYS A 1 252 ? -0.885 29.653 16.130 1.00 19.01 252 LYS A O 1
ATOM 1946 N N . GLY A 1 253 ? -1.700 31.724 16.332 1.00 17.99 253 GLY A N 1
ATOM 1947 C CA . GLY A 1 253 ? -1.036 32.266 15.144 1.00 16.62 253 GLY A CA 1
ATOM 1948 C C . GLY A 1 253 ? 0.438 31.892 14.976 1.00 17.94 253 GLY A C 1
ATOM 1949 O O . GLY A 1 253 ? 0.798 31.396 13.927 1.00 17.44 253 GLY A O 1
ATOM 1950 N N . SER A 1 254 ? 1.268 32.041 16.022 1.00 16.26 254 SER A N 1
ATOM 1951 C CA . SER A 1 254 ? 2.682 31.785 15.925 1.00 15.65 254 SER A CA 1
ATOM 1952 C C . SER A 1 254 ? 3.079 30.282 15.826 1.00 16.07 254 SER A C 1
ATOM 1953 O O . SER A 1 254 ? 4.248 29.988 15.515 1.00 16.11 254 SER A O 1
ATOM 1956 N N . LEU A 1 255 ? 2.140 29.363 16.078 1.00 15.17 255 LEU A N 1
ATOM 1957 C CA . LEU A 1 255 ? 2.453 27.889 16.067 1.00 15.70 255 LEU A CA 1
ATOM 1958 C C . LEU A 1 255 ? 2.119 27.238 14.719 1.00 16.34 255 LEU A C 1
ATOM 1959 O O . LEU A 1 255 ? 2.054 25.999 14.605 1.00 16.63 255 LEU A O 1
ATOM 1964 N N . GLN A 1 256 ? 1.820 28.057 13.709 1.00 16.39 256 GLN A N 1
ATOM 1965 C CA . GLN A 1 256 ? 1.496 27.557 12.407 1.00 16.91 256 GLN A CA 1
ATOM 1966 C C . GLN A 1 256 ? 2.814 27.511 11.644 1.00 17.65 256 GLN A C 1
ATOM 1967 O O . GLN A 1 256 ? 3.726 28.337 11.828 1.00 18.33 256 GLN A O 1
ATOM 1973 N N . VAL A 1 257 ? 2.965 26.505 10.825 1.00 16.79 257 VAL A N 1
ATOM 1974 C CA . VAL A 1 257 ? 4.184 26.427 10.035 1.00 17.96 257 VAL A CA 1
ATOM 1975 C C . VAL A 1 257 ? 3.760 25.891 8.649 1.00 19.36 257 VAL A C 1
ATOM 1976 O O . VAL A 1 257 ? 2.938 24.970 8.543 1.00 19.06 257 VAL A O 1
ATOM 1980 N N . LYS A 1 258 ? 4.331 26.461 7.602 1.00 19.72 258 LYS A N 1
ATOM 1981 C CA . LYS A 1 258 ? 4.078 26.052 6.242 1.00 20.07 258 LYS A CA 1
ATOM 1982 C C . LYS A 1 258 ? 4.860 24.783 5.803 1.00 19.43 258 LYS A C 1
ATOM 1983 O O . LYS A 1 258 ? 6.074 24.718 5.930 1.00 19.50 258 LYS A O 1
ATOM 1989 N N . TYR A 1 259 ? 4.167 23.771 5.319 1.00 18.61 259 TYR A N 1
ATOM 1990 C CA . TYR A 1 259 ? 4.832 22.638 4.707 1.00 20.66 259 TYR A CA 1
ATOM 1991 C C . TYR A 1 259 ? 5.065 22.948 3.189 1.00 22.42 259 TYR A C 1
ATOM 1992 O O . TYR A 1 259 ? 4.171 22.732 2.390 1.00 22.52 259 TYR A O 1
ATOM 2001 N N . GLU A 1 260 ? 6.239 23.492 2.846 1.00 23.11 260 GLU A N 1
ATOM 2002 C CA . GLU A 1 260 ? 6.532 23.962 1.456 1.00 24.89 260 GLU A CA 1
ATOM 2003 C C . GLU A 1 260 ? 6.908 22.807 0.589 1.00 24.70 260 GLU A C 1
ATOM 2004 O O . GLU A 1 260 ? 7.442 21.813 1.068 1.00 25.36 260 GLU A O 1
ATOM 2010 N N . ASP A 1 261 ? 6.641 22.915 -0.696 1.00 24.66 261 ASP A N 1
ATOM 2011 C CA . ASP A 1 261 ? 7.046 21.860 -1.635 1.00 25.65 261 ASP A CA 1
ATOM 2012 C C . ASP A 1 261 ? 8.462 22.174 -2.057 1.00 23.32 261 ASP A C 1
ATOM 2013 O O . ASP A 1 261 ? 8.741 23.264 -2.468 1.00 24.84 261 ASP A O 1
ATOM 2018 N N . ARG A 1 262 ? 9.385 21.244 -1.871 1.00 23.40 262 ARG A N 1
ATOM 2019 C CA . ARG A 1 262 ? 10.776 21.528 -2.196 1.00 21.93 262 ARG A CA 1
ATOM 2020 C C . ARG A 1 262 ? 11.285 20.596 -3.283 1.00 21.67 262 ARG A C 1
ATOM 2021 O O . ARG A 1 262 ? 10.812 19.470 -3.365 1.00 19.54 262 ARG A O 1
ATOM 2029 N N . PRO A 1 263 ? 12.346 21.032 -4.017 1.00 22.19 263 PRO A N 1
ATOM 2030 C CA . PRO A 1 263 ? 12.961 20.243 -5.121 1.00 23.60 263 PRO A CA 1
ATOM 2031 C C . PRO A 1 263 ? 13.782 19.136 -4.530 1.00 25.59 263 PRO A C 1
ATOM 2032 O O . PRO A 1 263 ? 14.249 19.264 -3.370 1.00 25.32 263 PRO A O 1
ATOM 2036 N N . ALA A 1 264 ? 13.961 18.052 -5.271 1.00 26.34 264 ALA A N 1
ATOM 2037 C CA . ALA A 1 264 ? 14.969 17.057 -4.880 1.00 27.73 264 ALA A CA 1
ATOM 2038 C C . ALA A 1 264 ? 16.308 17.754 -4.746 1.00 27.73 264 ALA A C 1
ATOM 2039 O O . ALA A 1 264 ? 16.575 18.710 -5.474 1.00 27.36 264 ALA A O 1
ATOM 2041 N N . HIS A 1 265 ? 17.093 17.333 -3.746 1.00 28.70 265 HIS A N 1
ATOM 2042 C CA . HIS A 1 265 ? 18.440 17.811 -3.509 1.00 28.36 265 HIS A CA 1
ATOM 2043 C C . HIS A 1 265 ? 18.477 19.287 -3.118 1.00 30.19 265 HIS A C 1
ATOM 2044 O O . HIS A 1 265 ? 19.496 19.960 -3.286 1.00 29.59 265 HIS A O 1
ATOM 2051 N N . ASP A 1 266 ? 17.385 19.795 -2.528 1.00 29.18 266 ASP A N 1
ATOM 2052 C CA . ASP A 1 266 ? 17.369 21.209 -2.118 1.00 29.88 266 ASP A CA 1
ATOM 2053 C C . ASP A 1 266 ? 18.593 21.440 -1.215 1.00 30.67 266 ASP A C 1
ATOM 2054 O O . ASP A 1 266 ? 18.867 20.613 -0.358 1.00 28.71 266 ASP A O 1
ATOM 2059 N N . GLU A 1 267 ? 19.280 22.567 -1.375 1.00 31.15 267 GLU A N 1
ATOM 2060 C CA . GLU A 1 267 ? 20.461 22.866 -0.549 1.00 33.06 267 GLU A CA 1
ATOM 2061 C C . GLU A 1 267 ? 20.099 23.348 0.829 1.00 32.07 267 GLU A C 1
ATOM 2062 O O . GLU A 1 267 ? 20.943 23.317 1.714 1.00 33.41 267 GLU A O 1
ATOM 2068 N N . ASP A 1 268 ? 18.862 23.827 1.005 1.00 29.53 268 ASP A N 1
ATOM 2069 C CA . ASP A 1 268 ? 18.385 24.292 2.305 1.00 27.17 268 ASP A CA 1
ATOM 2070 C C . ASP A 1 268 ? 17.548 23.118 2.894 1.00 26.07 268 ASP A C 1
ATOM 2071 O O . ASP A 1 268 ? 16.294 23.111 2.849 1.00 24.31 268 ASP A O 1
ATOM 2076 N N . ALA A 1 269 ? 18.274 22.106 3.350 1.00 24.44 269 ALA A N 1
ATOM 2077 C CA . ALA A 1 269 ? 17.688 20.937 4.000 1.00 23.90 269 ALA A CA 1
ATOM 2078 C C . ALA A 1 269 ? 18.475 20.549 5.253 1.00 22.81 269 ALA A C 1
ATOM 2079 O O . ALA A 1 269 ? 18.558 19.377 5.574 1.00 22.29 269 ALA A O 1
ATOM 2081 N N . GLY A 1 270 ? 18.976 21.539 5.967 1.00 23.48 270 GLY A N 1
ATOM 2082 C CA . GLY A 1 270 ? 19.714 21.349 7.218 1.00 24.32 270 GLY A CA 1
ATOM 2083 C C . GLY A 1 270 ? 20.892 20.386 7.033 1.00 25.30 270 GLY A C 1
ATOM 2084 O O . GLY A 1 270 ? 21.262 19.654 7.992 1.00 22.64 270 GLY A O 1
ATOM 2085 N N . GLY A 1 271 ? 21.484 20.366 5.824 1.00 24.32 271 GLY A N 1
ATOM 2086 C CA . GLY A 1 271 ? 22.630 19.466 5.551 1.00 23.86 271 GLY A CA 1
ATOM 2087 C C . GLY A 1 271 ? 22.224 18.077 5.083 1.00 25.30 271 GLY A C 1
ATOM 2088 O O . GLY A 1 271 ? 23.071 17.210 4.765 1.00 24.16 271 GLY A O 1
ATOM 2089 N N . LEU A 1 272 ? 20.921 17.821 5.009 1.00 25.80 272 LEU A N 1
ATOM 2090 C CA . LEU A 1 272 ? 20.487 16.562 4.454 1.00 27.02 272 LEU A CA 1
ATOM 2091 C C . LEU A 1 272 ? 20.425 16.713 2.934 1.00 28.31 272 LEU A C 1
ATOM 2092 O O . LEU A 1 272 ? 20.350 17.836 2.386 1.00 28.82 272 LEU A O 1
ATOM 2097 N N . ASP A 1 273 ? 20.494 15.590 2.264 1.00 29.61 273 ASP A N 1
ATOM 2098 C CA . ASP A 1 273 ? 20.381 15.588 0.840 1.00 31.74 273 ASP A CA 1
ATOM 2099 C C . ASP A 1 273 ? 19.154 14.781 0.525 1.00 31.20 273 ASP A C 1
ATOM 2100 O O . ASP A 1 273 ? 19.176 13.564 0.671 1.00 31.76 273 ASP A O 1
ATOM 2105 N N . MET A 1 274 ? 18.059 15.444 0.168 1.00 30.43 274 MET A N 1
ATOM 2106 C CA . MET A 1 274 ? 16.819 14.703 -0.003 1.00 30.22 274 MET A CA 1
ATOM 2107 C C . MET A 1 274 ? 16.733 14.153 -1.427 1.00 30.34 274 MET A C 1
ATOM 2108 O O . MET A 1 274 ? 16.824 14.921 -2.418 1.00 31.26 274 MET A O 1
ATOM 2113 N N . PRO A 1 275 ? 16.487 12.852 -1.544 1.00 30.89 275 PRO A N 1
ATOM 2114 C CA . PRO A 1 275 ? 16.567 12.181 -2.855 1.00 31.94 275 PRO A CA 1
ATOM 2115 C C . PRO A 1 275 ? 15.435 12.534 -3.805 1.00 32.94 275 PRO A C 1
ATOM 2116 O O . PRO A 1 275 ? 15.686 12.586 -4.996 1.00 34.19 275 PRO A O 1
ATOM 2120 N N . TYR A 1 276 ? 14.228 12.814 -3.292 1.00 32.00 276 TYR A N 1
ATOM 2121 C CA . TYR A 1 276 ? 13.099 13.208 -4.120 1.00 31.95 276 TYR A CA 1
ATOM 2122 C C . TYR A 1 276 ? 12.494 14.534 -3.688 1.00 30.22 276 TYR A C 1
ATOM 2123 O O . TYR A 1 276 ? 12.774 15.003 -2.578 1.00 29.43 276 TYR A O 1
ATOM 2132 N N . PRO A 1 277 ? 11.636 15.122 -4.550 1.00 28.19 277 PRO A N 1
ATOM 2133 C CA . PRO A 1 277 ? 10.903 16.326 -4.190 1.00 27.34 277 PRO A CA 1
ATOM 2134 C C . PRO A 1 277 ? 10.071 16.000 -2.955 1.00 26.66 277 PRO A C 1
ATOM 2135 O O . PRO A 1 277 ? 9.620 14.854 -2.797 1.00 26.17 277 PRO A O 1
ATOM 2139 N N . TYR A 1 278 ? 9.901 16.959 -2.044 1.00 24.20 278 TYR A N 1
ATOM 2140 C CA . TYR A 1 278 ? 9.414 16.567 -0.703 1.00 22.59 278 TYR A CA 1
ATOM 2141 C C . TYR A 1 278 ? 8.762 17.745 -0.035 1.00 20.77 278 TYR A C 1
ATOM 2142 O O . TYR A 1 278 ? 8.894 18.892 -0.498 1.00 20.50 278 TYR A O 1
ATOM 2151 N N . LYS A 1 279 ? 8.046 17.477 1.054 1.00 20.11 279 LYS A N 1
ATOM 2152 C CA . LYS A 1 279 ? 7.471 18.587 1.835 1.00 19.07 279 LYS A CA 1
ATOM 2153 C C . LYS A 1 279 ? 8.375 18.987 3.024 1.00 17.87 279 LYS A C 1
ATOM 2154 O O . LYS A 1 279 ? 8.935 18.123 3.643 1.00 17.18 279 LYS A O 1
ATOM 2160 N N . SER A 1 280 ? 8.493 20.288 3.321 1.00 17.40 280 SER A N 1
ATOM 2161 C CA . SER A 1 280 ? 9.440 20.735 4.342 1.00 20.25 280 SER A CA 1
ATOM 2162 C C . SER A 1 280 ? 8.840 21.810 5.184 1.00 18.85 280 SER A C 1
ATOM 2163 O O . SER A 1 280 ? 8.298 22.785 4.630 1.00 20.02 280 SER A O 1
ATOM 2166 N N . ALA A 1 281 ? 8.995 21.685 6.490 1.00 17.59 281 ALA A N 1
ATOM 2167 C CA . ALA A 1 281 ? 8.508 22.696 7.438 1.00 17.04 281 ALA A CA 1
ATOM 2168 C C . ALA A 1 281 ? 9.686 23.106 8.367 1.00 17.38 281 ALA A C 1
ATOM 2169 O O . ALA A 1 281 ? 10.340 22.230 8.976 1.00 16.59 281 ALA A O 1
ATOM 2171 N N . TYR A 1 282 ? 9.918 24.408 8.463 1.00 15.19 282 TYR A N 1
ATOM 2172 C CA . TYR A 1 282 ? 11.084 24.945 9.140 1.00 15.69 282 TYR A CA 1
ATOM 2173 C C . TYR A 1 282 ? 10.604 25.717 10.340 1.00 15.87 282 TYR A C 1
ATOM 2174 O O . TYR A 1 282 ? 9.762 26.629 10.179 1.00 17.18 282 TYR A O 1
ATOM 2183 N N . TYR A 1 283 ? 11.145 25.437 11.520 1.00 14.40 283 TYR A N 1
ATOM 2184 C CA . TYR A 1 283 ? 10.670 26.172 12.677 1.00 15.81 283 TYR A CA 1
ATOM 2185 C C . TYR A 1 283 ? 11.755 26.505 13.701 1.00 14.80 283 TYR A C 1
ATOM 2186 O O . TYR A 1 283 ? 12.544 25.629 14.042 1.00 14.82 283 TYR A O 1
ATOM 2195 N N . GLU A 1 284 ? 11.792 27.750 14.184 1.00 13.05 284 GLU A N 1
ATOM 2196 C CA . GLU A 1 284 ? 12.751 28.041 15.278 1.00 16.36 284 GLU A CA 1
ATOM 2197 C C . GLU A 1 284 ? 12.054 28.179 16.655 1.00 17.23 284 GLU A C 1
ATOM 2198 O O . GLU A 1 284 ? 11.254 29.121 16.892 1.00 17.18 284 GLU A O 1
ATOM 2204 N N . PHE A 1 285 ? 12.327 27.216 17.530 1.00 15.91 285 PHE A N 1
ATOM 2205 C CA . PHE A 1 285 ? 11.786 27.272 18.874 1.00 16.62 285 PHE A CA 1
ATOM 2206 C C . PHE A 1 285 ? 12.654 28.189 19.749 1.00 18.39 285 PHE A C 1
ATOM 2207 O O . PHE A 1 285 ? 13.884 28.206 19.629 1.00 20.56 285 PHE A O 1
ATOM 2215 N N . VAL A 1 286 ? 11.990 28.916 20.627 1.00 18.76 286 VAL A N 1
ATOM 2216 C CA . VAL A 1 286 ? 12.635 29.839 21.541 1.00 20.28 286 VAL A CA 1
ATOM 2217 C C . VAL A 1 286 ? 12.218 29.412 22.974 1.00 19.64 286 VAL A C 1
ATOM 2218 O O . VAL A 1 286 ? 11.034 29.362 23.284 1.00 19.65 286 VAL A O 1
ATOM 2222 N N . MET A 1 287 ? 13.216 29.064 23.785 1.00 20.41 287 MET A N 1
ATOM 2223 C CA . MET A 1 287 ? 13.069 28.554 25.124 1.00 22.01 287 MET A CA 1
ATOM 2224 C C . MET A 1 287 ? 13.398 29.623 26.152 1.00 25.03 287 MET A C 1
ATOM 2225 O O . MET A 1 287 ? 14.242 30.528 25.918 1.00 24.17 287 MET A O 1
ATOM 2230 N N . GLU A 1 288 ? 12.751 29.511 27.305 1.00 27.97 288 GLU A N 1
ATOM 2231 C CA . GLU A 1 288 ? 12.951 30.484 28.390 1.00 31.63 288 GLU A CA 1
ATOM 2232 C C . GLU A 1 288 ? 13.955 29.942 29.399 1.00 32.28 288 GLU A C 1
ATOM 2233 O O . GLU A 1 288 ? 13.875 28.766 29.805 1.00 31.18 288 GLU A O 1
ATOM 2239 N N . ALA A 1 289 ? 14.881 30.796 29.799 1.00 33.42 289 ALA A N 1
ATOM 2240 C CA . ALA A 1 289 ? 15.824 30.459 30.859 1.00 37.42 289 ALA A CA 1
ATOM 2241 C C . ALA A 1 289 ? 15.125 30.077 32.181 1.00 39.51 289 ALA A C 1
ATOM 2242 O O . ALA A 1 289 ? 13.962 30.405 32.405 1.00 40.09 289 ALA A O 1
ATOM 2244 N N . GLU A 1 290 ? 15.793 29.308 33.031 1.00 42.10 290 GLU A N 1
ATOM 2245 C CA . GLU A 1 290 ? 15.218 29.043 34.366 1.00 44.53 290 GLU A CA 1
ATOM 2246 C C . GLU A 1 290 ? 16.120 29.598 35.480 1.00 44.58 290 GLU A C 1
ATOM 2247 O O . GLU A 1 290 ? 17.251 30.039 35.215 1.00 45.01 290 GLU A O 1
#

Foldseek 3Di:
DVVVLVVVLVCQLVVLVPPPDVVVNVVRSVVSNVVSVVCVVVVQDPVNVVVVVVLVVQQPVQDDVDLDRSVVVVCLLVQNQQVVQCVVVPDPAPFDDAGDQPPDDDPDAAADEFQDEQAPDDAAKEKEKEFEAASVRAGAAFKKKWKAAADPQQHTVVSVVPDDGRRRTHIYTQHPRRMGMYMYHFFAKHFDDLPTSVVVVCVVVVAGRIAAGWMWIWIDDPQFDIGTAIQGEVVTPCLVRGSRPRHDPLSYWHFDWAAQQDPPRSPDGHHGTHTYTYDYGYTYGD

Sequence (286 aa):
YKAVEALISDQAVDSFETSPNPRFKQIMQSLVRHLHDFVSEVELTEQEWFEGIRFLTATGQKCDGKVRQEFILLSDTLGVSMLVDAINHRQSTNATETTVFGPFFIEGMPDRGYGENMALTDGVPALVYGRVLDVQGRPVVGAVLDVWQTADNGMYSGQDPDQPFGNLRGRYRSDNDGCFAIQTTVPVCYPIPTDGPVGEMLDAANRHAWRPAHLHFMIQAPGYRKLVTHLFNSDDPYLDSDAVFGVKGSLQVKYEDRPAHDEDAGGLDMPYPYKSAYYEFVMEAE

InterPro domains:
  IPR000627 Intradiol ring-cleavage dioxygenase, C-terminal [PF00775] (122-268)
  IPR000627 Intradiol ring-cleavage dioxygenase, C-terminal [PS00083] (132-160)
  IPR007535 Catechol dioxygenase, N-terminal [PF04444] (25-100)
  IPR015889 Intradiol ring-cleavage dioxygenase, core [G3DSA:2.60.130.10] (1-290)
  IPR015889 Intradiol ring-cleavage dioxygenase, core [SSF49482] (12-288)
  IPR039390 Hydroxyquinol/catechol 1,2-dioxygenase [cd03461] (12-288)
  IPR050770 Intradiol Ring-Cleavage Dioxygenase [PTHR33711] (1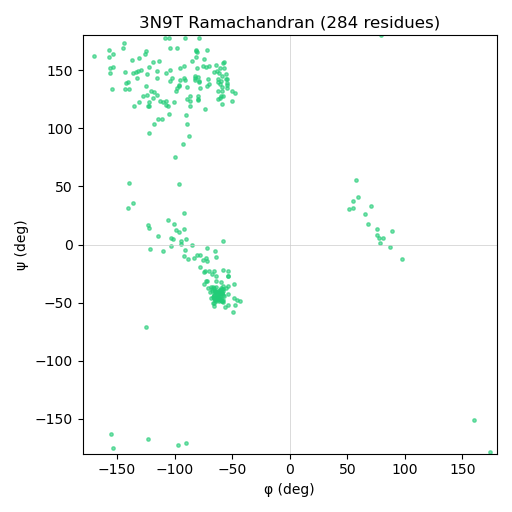2-288)

Nearest PDB structures (foldseek):
  3n9t-assembly1_A-2  TM=1.004E+00  e=4.224E-64  Pseudomonas putida
  1tmx-assembly1_A  TM=9.279E-01  e=2.983E-37  Pimelobacter simplex
  8r2v-assembly1_B  TM=9.310E-01  e=5.531E-35  Gelatoporia subvermispora
  8r2w-assembly1_B  TM=8.299E-01  e=3.029E-34  Trametes versicolor
  2azq-assembly1_A-2  TM=8.018E-01  e=1.522E-26  Pseudomonas putida

Secondary structure (DSSP, 8-state):
--HHHHHHHHHHHHTTTT-SSHHHHHHHHHHHHHHHHHHHHHT--HHHHHHHHHHHHHHHHT--SSS--HHHHHHHHTTHHHHHHHHTS--SSSPPPP----S---SSPPB--TT-B---S-S-EEEEEEEEEETTSPBPSS-EEEEE---TTS--TTTSTTSPTTTTEEEEE--TTSEEEEEEE----EEPP-SSHHHHHHHHHT---EEPPEEEEEEE-TTB--EEEEEEETT-TTTTS-TT----GGGEE--EEE-TT-S-STT---SS-EEEEEEEEEEPB-

Organism: Pseudomonas putida (NCBI:txid303)